Protein AF-A0A3N1QXD8-F1 (afdb_monomer)

Secondary structure (DSSP, 8-state):
-------TT-TT---GGGHHHHHHHHTT--HHHHHHHHHHHHHHHHHHHHHHSTT----HHHHHHHHHHHHH---HHHHHHTTTS-HHHHHHTTTTSTTHHHHHHHHHHHT-PPPHHHHHHHHHHHHHHHHHHHHHH----EEEHHHHHHHHT--HHHHHHHTSTTSSS----EEETTEEEEEHHHHHHHHHTSTT-------SSHHHHHHHHHHHHTTTT-

Radius of gyration: 17.88 Å; Cα contacts (8 Å, |Δi|>4): 246; chains: 1; bounding box: 48×50×42 Å

Solvent-accessible surface area (backbone atoms only — not comparable to full-atom values): 12761 Å² total; per-residue (Å²): 133,83,78,77,80,81,47,102,85,44,87,83,67,71,53,78,86,49,42,71,58,49,39,56,41,43,51,68,69,48,70,75,56,33,56,47,50,50,47,60,47,45,69,70,45,39,79,59,30,72,77,75,37,89,80,76,65,79,59,59,66,62,54,48,34,41,38,37,29,22,61,49,20,41,56,66,52,67,60,70,54,39,91,83,55,39,66,71,50,66,39,46,74,54,49,56,48,81,36,43,65,53,45,52,48,52,27,64,78,65,80,43,78,79,51,66,54,54,55,50,30,55,48,20,30,60,42,39,45,44,43,51,44,24,74,72,77,64,51,93,33,73,40,43,49,60,39,52,9,41,47,54,38,36,36,44,69,60,42,55,52,30,42,32,89,86,33,97,68,55,43,74,65,49,77,57,99,89,40,64,32,27,44,27,72,57,49,48,64,56,43,75,74,36,87,81,42,47,76,59,81,72,66,86,51,68,68,59,36,52,51,52,46,56,58,48,57,70,59,73,86,115

Mean predicted aligned error: 8.57 Å

Structure (mmCIF, N/CA/C/O backbone):
data_AF-A0A3N1QXD8-F1
#
_entry.id   AF-A0A3N1QXD8-F1
#
loop_
_atom_site.group_PDB
_atom_site.id
_atom_site.type_symbol
_atom_site.label_atom_id
_atom_site.label_alt_id
_atom_site.label_comp_id
_atom_site.label_asym_id
_atom_site.label_entity_id
_atom_site.label_seq_id
_atom_site.pdbx_PDB_ins_code
_atom_site.Cartn_x
_atom_site.Cartn_y
_atom_site.Cartn_z
_atom_site.occupancy
_atom_site.B_iso_or_equiv
_atom_site.auth_seq_id
_atom_site.auth_comp_id
_atom_site.auth_asym_id
_atom_site.auth_atom_id
_atom_site.pdbx_PDB_model_num
ATOM 1 N N . MET A 1 1 ? 11.269 27.466 3.302 1.00 38.72 1 MET A N 1
ATOM 2 C CA . MET A 1 1 ? 11.488 26.025 3.551 1.00 38.72 1 MET A CA 1
ATOM 3 C C . MET A 1 1 ? 10.186 25.406 4.008 1.00 38.72 1 MET A C 1
ATOM 5 O O . MET A 1 1 ? 9.770 25.635 5.139 1.00 38.72 1 MET A O 1
ATOM 9 N N . GLU A 1 2 ? 9.533 24.655 3.130 1.00 40.28 2 GLU A N 1
ATOM 10 C CA . GLU A 1 2 ? 8.469 23.744 3.545 1.00 40.28 2 GLU A CA 1
ATOM 11 C C . GLU A 1 2 ? 9.142 22.605 4.321 1.00 40.28 2 GLU A C 1
ATOM 13 O O . GLU A 1 2 ? 10.003 21.917 3.774 1.00 40.28 2 GLU A O 1
ATOM 18 N N . LYS A 1 3 ? 8.843 22.445 5.617 1.00 43.00 3 LYS A N 1
ATOM 19 C CA . LYS A 1 3 ? 9.380 21.307 6.373 1.00 43.00 3 LYS A CA 1
ATOM 20 C C . LYS A 1 3 ? 8.693 20.048 5.857 1.00 43.00 3 LYS A C 1
ATOM 22 O O . LYS A 1 3 ? 7.549 19.786 6.240 1.00 43.00 3 LYS A O 1
ATOM 27 N N . GLN A 1 4 ? 9.388 19.281 5.016 1.00 47.25 4 GLN A N 1
ATOM 28 C CA . GLN A 1 4 ? 9.043 17.883 4.788 1.00 47.25 4 GLN A CA 1
ATOM 29 C C . GLN A 1 4 ? 8.883 17.235 6.163 1.00 47.25 4 GLN A C 1
ATOM 31 O O . GLN A 1 4 ? 9.793 17.262 6.992 1.00 47.25 4 GLN A O 1
ATOM 36 N N . ARG A 1 5 ? 7.681 16.729 6.443 1.00 44.69 5 ARG A N 1
ATOM 37 C CA . ARG A 1 5 ? 7.444 15.915 7.632 1.00 44.69 5 ARG A CA 1
ATOM 38 C C . ARG A 1 5 ? 7.956 14.517 7.326 1.00 44.69 5 ARG A C 1
ATOM 40 O O . ARG A 1 5 ? 7.163 13.616 7.074 1.00 44.69 5 ARG A O 1
ATOM 47 N N . GLU A 1 6 ? 9.277 14.377 7.316 1.00 44.41 6 GLU A N 1
ATOM 48 C CA . GLU A 1 6 ? 9.904 13.083 7.544 1.00 44.41 6 GLU A CA 1
ATOM 49 C C . GLU A 1 6 ? 9.434 12.597 8.908 1.00 44.41 6 GLU A C 1
ATOM 51 O O . GLU A 1 6 ? 9.491 13.319 9.908 1.00 44.41 6 GLU A O 1
ATOM 56 N N . THR A 1 7 ? 8.870 11.399 8.930 1.00 43.97 7 THR A N 1
ATOM 57 C CA . THR A 1 7 ? 8.281 10.833 10.136 1.00 43.97 7 THR A CA 1
ATOM 58 C C . THR A 1 7 ? 8.793 9.421 10.287 1.00 43.97 7 THR A C 1
ATOM 60 O O . THR A 1 7 ? 8.813 8.678 9.309 1.00 43.97 7 THR A O 1
ATOM 63 N N . LYS A 1 8 ? 9.126 9.037 11.521 1.00 42.56 8 LYS A N 1
ATOM 64 C CA . LYS A 1 8 ? 9.671 7.723 11.912 1.00 42.56 8 LYS A CA 1
ATOM 65 C C . LYS A 1 8 ? 8.778 6.501 11.599 1.00 42.56 8 LYS A C 1
ATOM 67 O O . LYS A 1 8 ? 9.068 5.408 12.059 1.00 42.56 8 LYS A O 1
ATOM 72 N N . TRP A 1 9 ? 7.677 6.709 10.876 1.00 45.06 9 TRP A N 1
ATOM 73 C CA . TRP A 1 9 ? 6.617 5.748 10.563 1.00 45.06 9 TRP A CA 1
ATOM 74 C C . TRP A 1 9 ? 6.264 5.707 9.067 1.00 45.06 9 TRP A C 1
ATOM 76 O O . TRP A 1 9 ? 5.217 5.182 8.704 1.00 45.06 9 TRP A O 1
ATOM 86 N N . GLY A 1 10 ? 7.077 6.320 8.201 1.00 42.47 10 GLY A N 1
ATOM 87 C CA . GLY A 1 10 ? 6.763 6.435 6.778 1.00 42.47 10 GLY A CA 1
ATOM 88 C C . GLY A 1 10 ? 7.975 6.796 5.933 1.00 42.47 10 GLY A C 1
ATOM 89 O O . GLY A 1 10 ? 8.101 7.940 5.488 1.00 42.47 10 GLY A O 1
ATOM 90 N N . HIS A 1 11 ? 8.836 5.810 5.673 1.00 44.97 11 HIS A N 1
ATOM 91 C CA . HIS A 1 11 ? 9.655 5.844 4.464 1.00 44.97 11 HIS A CA 1
ATOM 92 C C . HIS A 1 11 ? 8.711 5.864 3.247 1.00 44.97 11 HIS A C 1
ATOM 94 O O . HIS A 1 11 ? 7.659 5.228 3.269 1.00 44.97 11 HIS A O 1
ATOM 100 N N . LEU A 1 12 ? 9.071 6.639 2.213 1.00 54.72 12 LEU A N 1
ATOM 101 C CA . LEU A 1 12 ? 8.244 6.970 1.031 1.00 54.72 12 LEU A CA 1
ATOM 102 C C . LEU A 1 12 ? 7.138 8.023 1.245 1.00 54.72 12 LEU A C 1
ATOM 104 O O . LEU A 1 12 ? 6.094 7.985 0.589 1.00 54.72 12 LEU A O 1
ATOM 108 N N . ALA A 1 13 ? 7.392 9.030 2.085 1.00 56.03 13 ALA A N 1
ATOM 109 C CA . ALA A 1 13 ? 6.555 10.226 2.170 1.00 56.03 13 ALA A CA 1
ATOM 110 C C . ALA A 1 13 ? 6.371 10.896 0.789 1.00 56.03 13 ALA A C 1
ATOM 112 O O . ALA A 1 13 ? 7.242 11.626 0.317 1.00 56.03 13 ALA A O 1
ATOM 113 N N . ILE A 1 14 ? 5.204 10.696 0.163 1.00 65.50 14 ILE A N 1
ATOM 114 C CA . ILE A 1 14 ? 4.855 11.331 -1.116 1.00 65.50 14 ILE A CA 1
ATOM 115 C C . ILE A 1 14 ? 5.014 12.856 -0.977 1.00 65.50 14 ILE A C 1
ATOM 117 O O . ILE A 1 14 ? 4.349 13.452 -0.106 1.00 65.50 14 ILE A O 1
ATOM 121 N N . PRO A 1 15 ? 5.879 13.493 -1.802 1.00 66.56 15 PRO A N 1
ATOM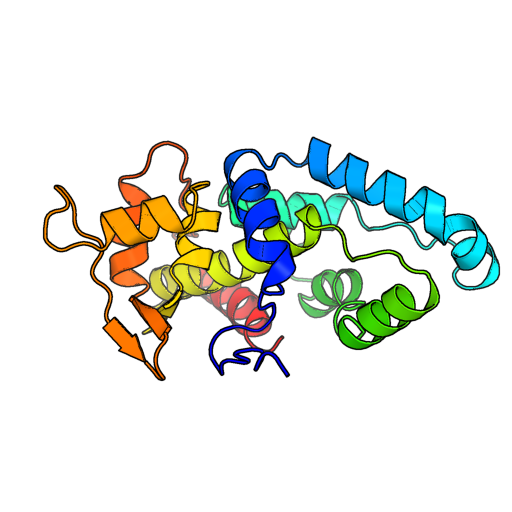 122 C CA . PRO A 1 15 ? 6.207 14.908 -1.679 1.00 66.56 15 PRO A CA 1
ATOM 123 C C . PRO A 1 15 ? 4.951 15.770 -1.637 1.00 66.56 15 PRO A C 1
ATOM 125 O O . PRO A 1 15 ? 3.986 15.492 -2.349 1.00 66.56 15 PRO A O 1
ATOM 128 N N . HIS A 1 16 ? 4.943 16.822 -0.810 1.00 68.50 16 HIS A N 1
ATOM 129 C CA . HIS A 1 16 ? 3.721 17.591 -0.544 1.00 68.50 16 HIS A CA 1
ATOM 130 C C . HIS A 1 16 ? 3.037 18.079 -1.834 1.00 68.50 16 HIS A C 1
ATOM 132 O O . HIS A 1 16 ? 1.835 17.864 -2.001 1.00 68.50 16 HIS A O 1
ATOM 138 N N . GLY A 1 17 ? 3.819 18.604 -2.785 1.00 73.81 17 GLY A N 1
ATOM 139 C CA . GLY A 1 17 ? 3.334 19.024 -4.104 1.00 73.81 17 GLY A CA 1
ATOM 140 C C . GLY A 1 17 ? 2.748 17.900 -4.973 1.00 73.81 17 GLY A C 1
ATOM 141 O O . GLY A 1 17 ? 1.829 18.156 -5.743 1.00 73.81 17 GLY A O 1
ATOM 142 N N . MET A 1 18 ? 3.201 16.651 -4.813 1.00 77.69 18 MET A N 1
ATOM 143 C CA . MET A 1 18 ? 2.719 15.490 -5.581 1.00 77.69 18 MET A CA 1
ATOM 144 C C . MET A 1 18 ? 1.461 14.841 -4.988 1.00 77.69 18 MET A C 1
ATOM 146 O O . MET A 1 18 ? 0.766 14.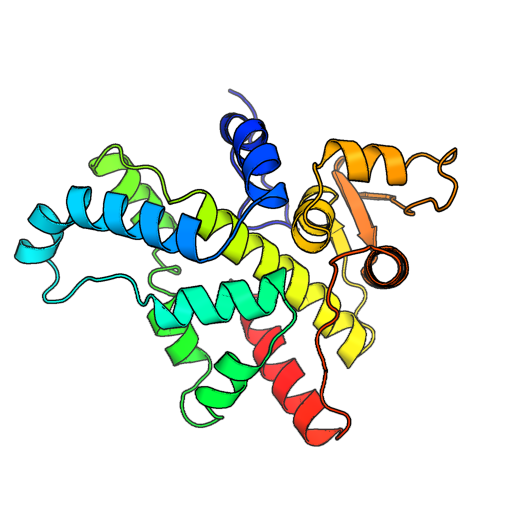102 -5.686 1.00 77.69 18 MET A O 1
ATOM 150 N N . ARG A 1 19 ? 1.118 15.120 -3.720 1.00 77.75 19 ARG A N 1
ATOM 151 C CA . ARG A 1 19 ? -0.010 14.461 -3.031 1.00 77.75 19 ARG A CA 1
ATOM 152 C C . ARG A 1 19 ? -1.330 14.583 -3.778 1.00 77.75 19 ARG A C 1
ATOM 154 O O . ARG A 1 19 ? -2.074 13.616 -3.829 1.00 77.75 19 ARG A O 1
ATOM 161 N N . LYS A 1 20 ? -1.616 15.741 -4.381 1.00 82.94 20 LYS A N 1
ATOM 162 C CA . LYS A 1 20 ? -2.867 15.988 -5.120 1.00 82.94 20 LYS A CA 1
ATOM 163 C C . LYS A 1 20 ? -3.014 15.093 -6.351 1.00 82.94 20 LYS A C 1
ATOM 165 O O . LYS A 1 20 ? -4.135 14.727 -6.699 1.00 82.94 20 LYS A O 1
ATOM 170 N N . ASP A 1 21 ? -1.913 14.776 -7.020 1.00 85.50 21 ASP A N 1
ATOM 171 C CA . ASP A 1 21 ? -1.915 13.941 -8.221 1.00 85.50 21 ASP A CA 1
ATOM 172 C C . ASP A 1 21 ? -1.867 12.460 -7.855 1.00 85.50 21 ASP A C 1
ATOM 174 O O . ASP A 1 21 ? -2.627 11.668 -8.410 1.00 85.50 21 ASP A O 1
ATOM 178 N N . PHE A 1 22 ? -1.127 12.124 -6.800 1.00 82.50 22 PHE A N 1
ATOM 179 C CA . PHE A 1 22 ? -1.178 10.821 -6.149 1.00 82.50 22 PHE A CA 1
ATOM 180 C C . PHE A 1 22 ? -2.600 10.437 -5.686 1.00 82.50 22 PHE A C 1
ATOM 182 O O . PHE A 1 22 ? -3.059 9.330 -5.954 1.00 82.50 22 PHE A O 1
ATOM 189 N N . ASP A 1 23 ? -3.346 11.367 -5.076 1.00 83.56 23 ASP A N 1
ATOM 190 C CA . ASP A 1 23 ? -4.737 11.162 -4.627 1.00 83.56 23 ASP A CA 1
ATOM 191 C C . ASP A 1 23 ? -5.704 10.885 -5.794 1.00 83.56 23 ASP A C 1
ATOM 193 O O . ASP A 1 23 ? -6.702 10.178 -5.645 1.00 83.56 23 ASP A O 1
ATOM 197 N N . LYS A 1 24 ? -5.432 11.444 -6.983 1.00 86.75 24 LYS A N 1
ATOM 198 C CA . LYS A 1 24 ? -6.180 11.103 -8.206 1.00 86.75 24 LYS A CA 1
ATOM 199 C C . LYS A 1 24 ? -5.791 9.706 -8.682 1.00 86.75 24 LYS A C 1
ATOM 201 O O . LYS A 1 24 ? -6.677 8.911 -9.000 1.00 86.75 24 LYS A O 1
ATOM 206 N N . LEU A 1 25 ? -4.487 9.435 -8.725 1.00 86.25 25 LEU A N 1
ATOM 207 C CA . LEU A 1 25 ? -3.898 8.216 -9.262 1.00 86.25 25 LEU A CA 1
ATOM 208 C C . LEU A 1 25 ? -4.346 6.980 -8.476 1.00 86.25 25 LEU A C 1
ATOM 210 O O . LEU A 1 25 ? -4.913 6.068 -9.068 1.00 86.25 25 LEU A O 1
ATOM 214 N N . ALA A 1 26 ? -4.206 6.986 -7.147 1.00 78.75 26 ALA A N 1
ATOM 215 C CA . ALA A 1 26 ? -4.528 5.856 -6.269 1.00 78.75 26 ALA A CA 1
ATOM 216 C C . ALA A 1 26 ? -5.963 5.318 -6.454 1.00 78.75 26 ALA A C 1
ATOM 218 O O . ALA A 1 26 ? -6.192 4.112 -6.382 1.00 78.75 26 ALA A O 1
ATOM 219 N N . THR A 1 27 ? -6.930 6.191 -6.763 1.00 87.75 27 THR A N 1
ATOM 220 C CA . THR A 1 27 ? -8.333 5.787 -6.998 1.00 87.75 27 THR A CA 1
ATOM 221 C C . THR A 1 27 ? -8.582 5.053 -8.316 1.00 87.75 27 THR A C 1
ATOM 223 O O . THR A 1 27 ? -9.639 4.447 -8.490 1.00 87.75 27 THR A O 1
ATOM 226 N N . LYS A 1 28 ? -7.645 5.128 -9.266 1.00 91.25 28 LYS A N 1
ATOM 227 C CA . LYS A 1 28 ? -7.781 4.587 -10.628 1.00 91.25 28 LYS A CA 1
ATOM 228 C C . LYS A 1 28 ? -6.564 3.786 -11.088 1.00 91.25 28 LYS A C 1
ATOM 230 O O . LYS A 1 28 ? -6.504 3.425 -12.258 1.00 91.25 28 LYS A O 1
ATOM 235 N N . LEU A 1 29 ? -5.606 3.530 -10.200 1.00 92.06 29 LEU A N 1
ATOM 236 C CA . LEU A 1 29 ? -4.353 2.894 -10.568 1.00 92.06 29 LEU A CA 1
ATOM 237 C C . LEU A 1 29 ? -4.607 1.460 -11.036 1.00 92.06 29 LEU A C 1
ATOM 239 O O . LEU A 1 29 ? -5.152 0.636 -10.296 1.00 92.06 29 LEU A O 1
ATOM 243 N N . THR A 1 30 ? -4.204 1.193 -12.273 1.00 95.12 30 THR A N 1
ATOM 244 C CA . THR A 1 30 ? -4.134 -0.141 -12.865 1.00 95.12 30 THR A CA 1
ATOM 245 C C . THR A 1 30 ? -2.688 -0.431 -13.237 1.00 95.12 30 THR A C 1
ATOM 247 O O . THR A 1 30 ? -1.901 0.497 -13.441 1.00 95.12 30 THR A O 1
ATOM 250 N N . TYR A 1 31 ? -2.319 -1.707 -13.330 1.00 92.88 31 TYR A N 1
ATOM 251 C CA . TYR A 1 31 ? -0.954 -2.067 -13.699 1.00 92.88 31 TYR A CA 1
ATOM 252 C C . TYR A 1 31 ? -0.603 -1.579 -15.114 1.00 92.88 31 TYR A C 1
ATOM 254 O O . TYR A 1 31 ? 0.493 -1.085 -15.330 1.00 92.88 31 TYR A O 1
ATOM 262 N N . GLU A 1 32 ? -1.557 -1.590 -16.047 1.00 95.12 32 GLU A N 1
ATOM 263 C CA . GLU A 1 32 ? -1.390 -1.119 -17.430 1.00 95.12 32 GLU A CA 1
ATOM 264 C C . GLU A 1 32 ? -1.116 0.392 -17.528 1.00 95.12 32 GLU A C 1
ATOM 266 O O . GLU A 1 32 ? -0.549 0.858 -18.517 1.00 95.12 32 GLU A O 1
ATOM 271 N N . ALA A 1 33 ? -1.527 1.175 -16.523 1.00 93.12 33 ALA A N 1
ATOM 272 C CA . ALA A 1 33 ? -1.154 2.583 -16.418 1.00 93.12 33 ALA A CA 1
ATOM 273 C C . ALA A 1 33 ? 0.302 2.730 -15.948 1.00 93.12 33 ALA A C 1
ATOM 275 O O . ALA A 1 33 ? 1.058 3.488 -16.550 1.00 93.12 33 ALA A O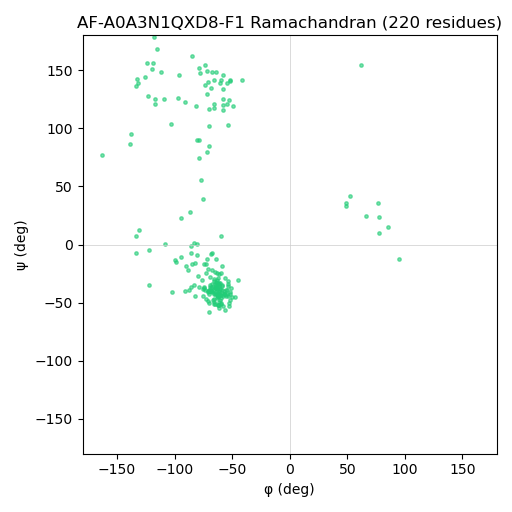 1
ATOM 276 N N . VAL A 1 34 ? 0.717 1.952 -14.940 1.00 88.56 34 VAL A N 1
ATOM 277 C CA . VAL A 1 34 ? 2.107 1.946 -14.448 1.00 88.56 34 VAL A CA 1
ATOM 278 C C . VAL A 1 34 ? 3.072 1.428 -15.509 1.00 88.56 34 VAL A C 1
ATOM 280 O O . VAL A 1 34 ? 4.126 2.014 -15.713 1.00 88.56 34 VAL A O 1
ATOM 283 N N . ASP A 1 35 ? 2.705 0.369 -16.225 1.00 89.62 35 ASP A N 1
ATOM 284 C CA . ASP A 1 35 ? 3.511 -0.205 -17.303 1.00 89.62 35 ASP A CA 1
ATOM 285 C C . ASP A 1 35 ? 3.747 0.813 -18.434 1.00 89.62 35 ASP A C 1
ATOM 287 O O . ASP A 1 35 ? 4.833 0.874 -19.007 1.00 89.62 35 ASP A O 1
ATOM 291 N N . ARG A 1 36 ? 2.778 1.701 -18.690 1.00 90.69 36 ARG A N 1
ATOM 292 C CA . ARG A 1 36 ? 2.950 2.827 -19.615 1.00 90.69 36 ARG A CA 1
ATOM 293 C C . ARG A 1 36 ? 3.877 3.910 -19.068 1.00 90.69 36 ARG A C 1
ATOM 295 O O . ARG A 1 36 ? 4.804 4.286 -19.774 1.00 90.69 36 ARG A O 1
ATOM 302 N N . GLU A 1 37 ? 3.672 4.360 -17.825 1.00 86.62 37 GLU A N 1
ATOM 303 C CA . GLU A 1 37 ? 4.566 5.331 -17.165 1.00 86.62 37 GLU A CA 1
ATOM 304 C C . GLU A 1 37 ? 6.024 4.839 -17.171 1.00 86.62 37 GLU A C 1
ATOM 306 O O . GLU A 1 37 ? 6.942 5.596 -17.470 1.00 86.62 37 GLU A O 1
ATOM 311 N N . LEU A 1 38 ? 6.240 3.553 -16.884 1.00 82.12 38 LEU A N 1
ATOM 312 C CA . LEU A 1 38 ? 7.555 2.914 -16.912 1.00 82.12 38 LEU A CA 1
ATOM 313 C C . LEU A 1 38 ? 8.174 2.885 -18.313 1.00 82.12 38 LEU A C 1
ATOM 315 O O . LEU A 1 38 ? 9.382 3.057 -18.427 1.00 82.12 38 LEU A O 1
ATOM 319 N N . SER A 1 39 ? 7.376 2.683 -19.367 1.00 85.75 39 SER A N 1
ATOM 320 C CA . SER A 1 39 ? 7.870 2.728 -20.752 1.00 85.75 39 SER A CA 1
ATOM 321 C C . SER A 1 39 ? 8.237 4.148 -21.171 1.00 85.75 39 SER A C 1
ATOM 323 O O . SER A 1 39 ? 9.292 4.347 -21.756 1.00 85.75 39 SER A O 1
ATOM 325 N N . GLU A 1 40 ? 7.441 5.149 -20.786 1.00 84.00 40 GLU A N 1
ATOM 326 C CA . GLU A 1 40 ? 7.778 6.564 -21.000 1.00 84.00 40 GLU A CA 1
ATOM 327 C C . GLU A 1 40 ? 9.064 6.970 -20.251 1.00 84.00 40 GLU A C 1
ATOM 329 O O . GLU A 1 40 ? 9.837 7.790 -20.747 1.00 84.00 40 GLU A O 1
ATOM 334 N N . VAL A 1 41 ? 9.328 6.387 -19.074 1.00 77.94 41 VAL A N 1
ATOM 335 C CA . VAL A 1 41 ? 10.606 6.557 -18.363 1.00 77.94 41 VAL A CA 1
ATOM 336 C C . VAL A 1 41 ? 11.742 5.836 -19.094 1.00 77.94 41 VAL A C 1
ATOM 338 O O . VAL A 1 41 ? 12.754 6.480 -19.363 1.00 77.94 41 VAL A O 1
ATOM 341 N N . GLU A 1 42 ? 11.586 4.555 -19.454 1.00 77.38 42 GLU A N 1
ATOM 342 C CA . GLU A 1 42 ? 12.586 3.774 -20.207 1.00 77.38 42 GLU A CA 1
ATOM 343 C C . GLU A 1 42 ? 12.966 4.446 -21.533 1.00 77.38 42 GLU A C 1
ATOM 345 O O . GLU A 1 42 ? 14.152 4.548 -21.826 1.00 77.38 42 GLU A O 1
ATOM 350 N N . ASP A 1 43 ? 12.008 4.983 -22.292 1.00 80.50 43 ASP A N 1
ATOM 351 C CA . ASP A 1 43 ? 12.275 5.701 -23.545 1.00 80.50 43 ASP A CA 1
ATOM 352 C C . ASP A 1 43 ? 13.081 6.996 -23.313 1.00 80.50 43 ASP A C 1
ATOM 354 O O . ASP A 1 43 ? 13.919 7.367 -24.137 1.00 80.50 43 ASP A O 1
ATOM 358 N N . ARG A 1 44 ? 12.872 7.683 -22.177 1.00 72.44 44 ARG A N 1
ATOM 359 C CA . ARG A 1 44 ? 13.617 8.905 -21.809 1.00 72.44 44 ARG A CA 1
ATOM 360 C C . ARG A 1 44 ? 15.043 8.621 -21.339 1.00 72.44 44 ARG A C 1
ATOM 362 O O . ARG A 1 44 ? 15.933 9.411 -21.643 1.00 72.44 44 ARG A O 1
ATOM 369 N N . ILE A 1 45 ? 15.265 7.538 -20.591 1.00 68.06 45 ILE A N 1
ATOM 370 C CA . ILE A 1 45 ? 16.581 7.212 -20.003 1.00 68.06 45 ILE A CA 1
ATOM 371 C C . ILE A 1 45 ? 17.366 6.157 -20.800 1.00 68.06 45 ILE A C 1
ATOM 373 O O . ILE A 1 45 ? 18.566 5.998 -20.585 1.00 68.06 45 ILE A O 1
ATOM 377 N N . GLY A 1 46 ? 16.730 5.458 -21.743 1.00 63.78 46 GLY A N 1
ATOM 378 C CA . GLY A 1 46 ? 17.302 4.328 -22.482 1.00 63.78 46 GLY A CA 1
ATOM 379 C C . GLY A 1 46 ? 18.593 4.670 -23.221 1.00 63.78 46 GLY A C 1
ATOM 380 O O . GLY A 1 46 ? 19.561 3.923 -23.135 1.00 63.78 46 GLY A O 1
ATOM 381 N N . ALA A 1 47 ? 18.670 5.857 -23.829 1.00 59.75 47 ALA A N 1
ATOM 382 C CA . ALA A 1 47 ? 19.882 6.335 -24.502 1.00 59.75 47 ALA A CA 1
ATOM 383 C C . ALA A 1 47 ? 21.095 6.519 -23.560 1.00 59.75 47 ALA A C 1
ATOM 385 O O . ALA A 1 47 ? 22.236 6.458 -24.012 1.00 59.75 47 ALA A O 1
ATOM 386 N N . PHE A 1 48 ? 20.866 6.734 -22.259 1.00 54.69 48 PHE A N 1
ATOM 387 C CA . PHE A 1 48 ? 21.914 6.772 -21.232 1.00 54.69 48 PHE A CA 1
ATOM 388 C C . PHE A 1 48 ? 22.219 5.373 -20.673 1.00 54.69 48 PHE A C 1
ATOM 390 O O . PHE A 1 48 ? 23.381 5.021 -20.439 1.00 54.69 48 PHE A O 1
ATOM 397 N N . LEU A 1 49 ? 21.177 4.559 -20.488 1.00 53.03 49 LEU A N 1
ATOM 398 C CA . LEU A 1 49 ? 21.299 3.188 -20.002 1.00 53.03 49 LEU A CA 1
ATOM 399 C C . LEU A 1 49 ? 22.050 2.285 -20.988 1.00 53.03 49 LEU A C 1
ATOM 401 O O . LEU A 1 49 ? 22.927 1.549 -20.551 1.00 53.03 49 LEU A O 1
ATOM 405 N N . ASP A 1 50 ? 21.816 2.402 -22.296 1.00 51.81 50 ASP A N 1
ATOM 406 C CA . ASP A 1 50 ? 22.518 1.619 -23.327 1.00 51.81 50 ASP A CA 1
ATOM 407 C C . ASP A 1 50 ? 24.047 1.833 -23.320 1.00 51.81 50 ASP A C 1
ATOM 409 O O . ASP A 1 50 ? 24.798 0.952 -23.742 1.00 51.81 50 ASP A O 1
ATOM 413 N N . GLY A 1 51 ? 24.526 2.975 -22.807 1.00 44.62 51 GLY A N 1
ATOM 414 C CA . GLY A 1 51 ? 25.955 3.267 -22.639 1.00 44.62 51 GLY A CA 1
ATOM 415 C C . GLY A 1 51 ? 26.558 2.835 -21.295 1.00 44.62 51 GLY A C 1
ATOM 416 O O . GLY A 1 51 ? 27.779 2.724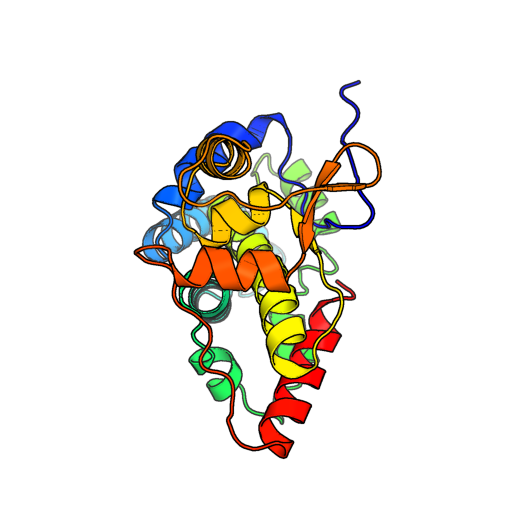 -21.196 1.00 44.62 51 GLY A O 1
ATOM 417 N N . THR A 1 52 ? 25.732 2.589 -20.271 1.00 43.97 52 THR A N 1
ATOM 418 C CA . THR A 1 52 ? 26.186 2.435 -18.870 1.00 43.97 52 THR A CA 1
ATOM 419 C C . THR A 1 52 ? 25.792 1.093 -18.243 1.00 43.97 52 THR A C 1
ATOM 421 O O . THR A 1 52 ? 26.551 0.524 -17.460 1.00 43.97 52 THR A O 1
ATOM 424 N N . PHE A 1 53 ? 24.625 0.556 -18.601 1.00 43.12 53 PHE A N 1
ATOM 425 C CA . PHE A 1 53 ? 24.036 -0.656 -18.040 1.00 43.12 53 PHE A CA 1
ATOM 426 C C . PHE A 1 53 ? 23.427 -1.521 -19.150 1.00 43.12 53 PHE A C 1
ATOM 428 O O . PHE A 1 53 ? 22.263 -1.368 -19.530 1.00 43.12 53 PHE A O 1
ATOM 435 N N . SER A 1 54 ? 24.196 -2.493 -19.641 1.00 41.81 54 SER A N 1
ATOM 436 C CA . SER A 1 54 ? 23.695 -3.462 -20.614 1.00 41.81 54 SER A CA 1
ATOM 437 C C . SER A 1 54 ? 22.481 -4.224 -20.056 1.00 41.81 54 SER A C 1
ATOM 439 O O . SER A 1 54 ? 22.589 -5.000 -19.107 1.00 41.81 54 SER A O 1
ATOM 441 N N . ASN A 1 55 ? 21.323 -4.036 -20.702 1.00 54.44 55 ASN A N 1
ATOM 442 C CA . ASN A 1 55 ? 20.004 -4.586 -20.343 1.00 54.44 55 ASN A CA 1
ATOM 443 C C . ASN A 1 55 ? 19.244 -3.910 -19.180 1.00 54.44 55 ASN A C 1
ATOM 445 O O . ASN A 1 55 ? 18.364 -4.554 -18.604 1.00 54.44 55 ASN A O 1
ATOM 449 N N . ALA A 1 56 ? 19.502 -2.643 -18.838 1.00 53.81 56 ALA A N 1
ATOM 450 C CA . ALA A 1 56 ? 18.694 -1.946 -17.828 1.00 53.81 56 ALA A CA 1
ATOM 451 C C . ALA A 1 56 ? 17.262 -1.632 -18.319 1.00 53.81 56 ALA A C 1
ATOM 453 O O . ALA A 1 56 ? 16.949 -0.547 -18.796 1.00 53.81 56 ALA A O 1
ATOM 454 N N . ARG A 1 57 ? 16.376 -2.617 -18.168 1.00 64.69 57 ARG A N 1
ATOM 455 C CA . ARG A 1 57 ? 14.916 -2.472 -18.223 1.00 64.69 57 ARG A CA 1
ATOM 456 C C . ARG A 1 57 ? 14.351 -2.715 -16.834 1.00 64.69 57 ARG A C 1
ATOM 458 O O . ARG A 1 57 ? 14.880 -3.543 -16.089 1.00 64.69 57 ARG A O 1
ATOM 465 N N . PHE A 1 58 ? 13.249 -2.060 -16.495 1.00 67.69 58 PHE A N 1
ATOM 466 C CA . PHE A 1 58 ? 12.538 -2.362 -15.263 1.00 67.69 58 PHE A CA 1
ATOM 467 C C . PHE A 1 58 ? 12.066 -3.818 -15.279 1.00 67.69 58 PHE A C 1
ATOM 469 O O . PHE A 1 58 ? 11.555 -4.320 -16.284 1.00 67.69 58 PHE A O 1
ATOM 476 N N . ASN A 1 59 ? 12.181 -4.504 -14.140 1.00 75.94 59 ASN A N 1
ATOM 477 C CA . ASN A 1 59 ? 11.625 -5.842 -13.975 1.00 75.94 59 ASN A CA 1
ATOM 478 C C . ASN A 1 59 ? 10.091 -5.751 -13.899 1.00 75.94 59 ASN A C 1
ATOM 480 O O . ASN A 1 59 ? 9.495 -5.783 -12.820 1.00 75.94 59 ASN A O 1
ATOM 484 N N . ARG A 1 60 ? 9.448 -5.617 -15.068 1.00 81.19 60 ARG A N 1
ATOM 485 C CA . ARG A 1 60 ? 7.998 -5.418 -15.212 1.00 81.19 60 ARG A CA 1
ATOM 486 C C . ARG A 1 60 ? 7.211 -6.472 -14.435 1.00 81.19 60 ARG A C 1
ATOM 488 O O . ARG A 1 60 ? 6.274 -6.119 -13.725 1.00 81.19 60 ARG A O 1
ATOM 495 N N . LYS A 1 61 ? 7.663 -7.734 -14.473 1.00 80.38 61 LYS A N 1
ATOM 496 C CA . LYS A 1 61 ? 7.090 -8.841 -13.694 1.00 80.38 61 LYS A CA 1
ATOM 497 C C . LYS A 1 61 ? 7.146 -8.577 -12.187 1.00 80.38 61 LYS A C 1
ATOM 499 O O . LYS A 1 61 ? 6.110 -8.664 -11.539 1.00 80.38 61 LYS A O 1
ATOM 504 N N . ALA A 1 62 ? 8.300 -8.216 -11.619 1.00 78.12 62 ALA A N 1
ATOM 505 C CA . ALA A 1 62 ? 8.386 -7.902 -10.188 1.00 78.12 62 ALA A CA 1
ATOM 506 C C . ALA A 1 62 ? 7.436 -6.755 -9.793 1.00 78.12 62 ALA A C 1
ATOM 508 O O . ALA A 1 62 ? 6.686 -6.888 -8.827 1.00 78.12 62 ALA A O 1
ATOM 509 N N . ILE A 1 63 ? 7.376 -5.683 -10.592 1.00 82.19 63 ILE A N 1
ATOM 510 C CA . ILE A 1 63 ? 6.460 -4.553 -10.354 1.00 82.19 63 ILE A CA 1
ATOM 511 C C . ILE A 1 63 ? 4.989 -4.996 -10.440 1.00 82.19 63 ILE A C 1
ATOM 513 O O . ILE A 1 63 ? 4.173 -4.571 -9.621 1.00 82.19 63 ILE A O 1
ATOM 517 N N . GLN A 1 64 ? 4.646 -5.901 -11.364 1.00 87.62 64 GLN A N 1
ATOM 518 C CA . GLN A 1 64 ? 3.310 -6.498 -11.445 1.00 87.62 64 GLN A CA 1
ATOM 519 C C . GLN A 1 64 ? 2.973 -7.295 -10.182 1.00 87.62 64 GLN A C 1
ATOM 521 O O . GLN A 1 64 ? 1.893 -7.126 -9.623 1.00 87.62 64 GLN A O 1
ATOM 526 N N . GLY A 1 65 ? 3.904 -8.119 -9.691 1.00 85.12 65 GLY A N 1
ATOM 527 C CA . GLY A 1 65 ? 3.720 -8.880 -8.454 1.00 85.12 65 GLY A CA 1
ATOM 528 C C . GLY A 1 65 ? 3.502 -7.995 -7.230 1.00 85.12 65 GLY A C 1
ATOM 529 O O . GLY A 1 65 ? 2.645 -8.293 -6.403 1.00 85.12 65 GLY A O 1
ATOM 530 N N . LEU A 1 66 ? 4.206 -6.866 -7.154 1.00 85.88 66 LEU A N 1
ATOM 531 C CA . LEU A 1 66 ? 4.029 -5.876 -6.092 1.00 85.88 66 LEU A CA 1
ATOM 532 C C . LEU A 1 66 ? 2.689 -5.134 -6.201 1.00 85.88 66 LEU A C 1
ATOM 534 O O . LEU A 1 66 ? 2.029 -4.925 -5.183 1.00 85.88 66 LEU A O 1
ATOM 538 N N . TYR A 1 67 ? 2.239 -4.789 -7.414 1.00 91.81 67 TYR A N 1
ATOM 539 C CA . TYR A 1 67 ? 0.893 -4.248 -7.635 1.00 91.81 67 TYR A CA 1
ATOM 540 C C . TYR A 1 67 ? -0.186 -5.249 -7.189 1.00 91.81 67 TYR A C 1
ATOM 542 O O . TYR A 1 67 ? -1.103 -4.888 -6.447 1.00 91.81 67 TYR A O 1
ATOM 550 N N . GLU A 1 68 ? -0.056 -6.514 -7.592 1.00 92.88 68 GLU A N 1
ATOM 551 C CA . GLU A 1 68 ? -0.989 -7.585 -7.235 1.00 92.88 68 GLU A CA 1
ATOM 552 C C . GLU A 1 68 ? -1.003 -7.877 -5.724 1.00 92.88 68 GLU A C 1
ATOM 554 O O . GLU A 1 68 ? -2.073 -8.075 -5.143 1.00 92.88 68 GLU A O 1
ATOM 559 N N . TYR A 1 69 ? 0.143 -7.818 -5.044 1.00 91.38 69 TYR A N 1
ATOM 560 C CA . TYR A 1 69 ? 0.193 -7.952 -3.589 1.00 91.38 69 TYR A CA 1
ATOM 561 C C . TYR A 1 69 ? -0.422 -6.733 -2.879 1.00 91.38 69 TYR A C 1
ATOM 563 O O . TYR A 1 69 ? -1.417 -6.867 -2.162 1.00 91.38 69 TYR A O 1
ATOM 571 N N . GLY A 1 70 ? 0.094 -5.525 -3.129 1.00 91.81 70 GLY A N 1
ATOM 572 C CA . GLY A 1 70 ? -0.350 -4.302 -2.451 1.00 91.81 70 GLY A CA 1
ATOM 573 C C . GLY A 1 70 ? -1.837 -3.999 -2.671 1.00 91.81 70 GLY A C 1
ATOM 574 O O . GLY A 1 70 ? -2.593 -3.811 -1.710 1.00 91.81 70 GLY A O 1
ATOM 575 N N . PHE A 1 71 ? -2.289 -4.015 -3.929 1.00 94.00 71 PHE A N 1
ATOM 576 C CA . PHE A 1 71 ? -3.638 -3.580 -4.311 1.00 94.00 71 PHE A CA 1
ATOM 577 C C . PHE A 1 71 ? -4.667 -4.702 -4.509 1.00 94.00 71 PHE A C 1
ATOM 579 O O . PHE A 1 71 ? -5.863 -4.394 -4.567 1.00 94.00 71 PHE A O 1
ATOM 586 N N . ASN A 1 72 ? -4.252 -5.968 -4.639 1.00 94.88 72 ASN A N 1
ATOM 587 C CA . ASN A 1 72 ? -5.168 -7.105 -4.804 1.00 94.88 72 ASN A CA 1
ATOM 588 C C . ASN A 1 72 ? -5.021 -8.207 -3.734 1.00 94.88 72 ASN A C 1
ATOM 590 O O . ASN A 1 72 ? -5.847 -9.121 -3.738 1.00 94.88 72 ASN A O 1
ATOM 594 N N . GLY A 1 73 ? -4.049 -8.126 -2.815 1.00 93.12 73 GLY A N 1
ATOM 595 C CA . GLY A 1 73 ? -3.828 -9.139 -1.773 1.00 93.12 73 GLY A CA 1
ATOM 596 C C . GLY A 1 73 ? -3.367 -10.493 -2.327 1.00 93.12 73 GLY A C 1
ATOM 597 O O . GLY A 1 73 ? -3.626 -11.532 -1.721 1.00 93.12 73 GLY A O 1
ATOM 598 N N . SER A 1 74 ? -2.750 -10.509 -3.510 1.00 92.50 74 SER A N 1
ATOM 599 C CA . SER A 1 74 ? -2.304 -11.743 -4.159 1.00 92.50 74 SER A CA 1
ATOM 600 C C . SER A 1 74 ? -0.868 -12.086 -3.770 1.00 92.50 74 SER A C 1
ATOM 602 O O . SER A 1 74 ? 0.044 -11.299 -4.014 1.00 92.50 74 SER A O 1
ATOM 604 N N . LEU A 1 75 ? -0.662 -13.281 -3.210 1.00 84.81 75 LEU A N 1
ATOM 605 C CA . LEU A 1 75 ? 0.668 -13.822 -2.910 1.00 84.81 75 LEU A CA 1
ATOM 606 C C . LEU A 1 75 ? 1.300 -14.557 -4.103 1.00 84.81 75 LEU A C 1
ATOM 608 O O . LEU A 1 75 ? 2.477 -14.891 -4.041 1.00 84.81 75 LEU A O 1
ATOM 612 N N . THR A 1 76 ? 0.574 -14.765 -5.209 1.00 77.56 76 THR A N 1
ATOM 613 C CA . THR A 1 76 ? 0.977 -15.664 -6.311 1.00 77.56 76 THR A CA 1
ATOM 614 C C . THR A 1 76 ? 2.367 -15.393 -6.884 1.00 77.56 76 THR A C 1
ATOM 616 O O . THR A 1 76 ? 3.045 -16.322 -7.309 1.00 77.56 76 THR A O 1
ATOM 619 N N . MET A 1 77 ? 2.825 -14.141 -6.886 1.00 65.81 77 MET A N 1
ATOM 620 C CA . MET A 1 77 ? 4.181 -13.817 -7.335 1.00 65.81 77 MET A CA 1
ATOM 621 C C . MET A 1 77 ? 5.245 -14.117 -6.272 1.00 65.81 77 MET A C 1
ATOM 623 O O . MET A 1 77 ? 6.301 -14.623 -6.625 1.00 65.81 77 MET A O 1
ATOM 627 N N . ILE A 1 78 ? 4.957 -13.898 -4.985 1.00 61.44 78 ILE A N 1
ATOM 628 C CA . ILE A 1 78 ? 5.834 -14.294 -3.867 1.00 61.44 78 ILE A CA 1
ATOM 629 C C . ILE A 1 78 ? 5.984 -15.827 -3.849 1.00 61.44 78 ILE A C 1
ATOM 631 O O . ILE A 1 78 ? 7.097 -16.341 -3.781 1.00 61.44 78 ILE A O 1
ATOM 635 N N . GLU A 1 79 ? 4.875 -16.553 -4.022 1.00 61.62 79 GLU A N 1
ATOM 636 C CA . GLU A 1 79 ? 4.835 -18.020 -4.136 1.00 61.62 79 GLU A CA 1
ATOM 637 C C . GLU A 1 79 ? 5.653 -18.535 -5.336 1.00 61.62 79 GLU A C 1
ATOM 639 O O . GLU A 1 79 ? 6.416 -19.491 -5.201 1.00 61.62 79 GLU A O 1
ATOM 644 N N . GLN A 1 80 ? 5.542 -17.884 -6.503 1.00 56.81 80 GLN A N 1
ATOM 645 C CA . GLN A 1 80 ? 6.274 -18.269 -7.719 1.00 56.81 80 GLN A CA 1
ATOM 646 C C . GLN A 1 80 ? 7.792 -18.069 -7.633 1.00 56.81 80 GLN A C 1
ATOM 648 O O . GLN A 1 80 ? 8.513 -18.723 -8.389 1.00 56.81 80 GLN A O 1
ATOM 653 N N . PHE A 1 81 ? 8.296 -17.204 -6.746 1.00 55.84 81 PHE A N 1
ATOM 654 C CA . PHE A 1 81 ? 9.742 -17.066 -6.554 1.00 55.84 81 PHE A CA 1
ATOM 655 C C . PHE A 1 81 ? 10.335 -18.181 -5.666 1.00 55.84 81 PHE A C 1
ATOM 657 O O . PHE A 1 81 ? 11.460 -18.590 -5.937 1.00 55.84 81 PHE A O 1
ATOM 664 N N . HIS A 1 82 ? 9.554 -18.783 -4.754 1.00 43.12 82 HIS A N 1
ATOM 665 C CA . HIS A 1 82 ? 9.885 -19.998 -3.974 1.00 43.12 82 HIS A CA 1
ATOM 666 C C . HIS A 1 82 ? 11.119 -19.860 -3.025 1.00 43.12 82 HIS A C 1
ATOM 668 O O . HIS A 1 82 ? 12.018 -19.061 -3.286 1.00 43.12 82 HIS A O 1
ATOM 674 N N . PRO A 1 83 ? 11.244 -20.631 -1.917 1.00 47.75 83 PRO A N 1
ATOM 675 C CA . PRO A 1 83 ? 12.136 -20.267 -0.794 1.00 47.75 83 PRO A CA 1
ATOM 676 C C . PRO A 1 83 ? 13.648 -20.223 -1.085 1.00 47.75 83 PRO A C 1
ATOM 678 O O . PRO A 1 83 ? 14.428 -19.719 -0.279 1.00 47.75 83 PRO A O 1
ATOM 681 N N . SER A 1 84 ? 14.092 -20.757 -2.227 1.00 43.16 84 SER A N 1
ATOM 682 C CA . SER A 1 84 ? 15.495 -20.737 -2.658 1.00 43.16 84 SER A CA 1
ATOM 683 C C . SER A 1 84 ? 15.883 -19.494 -3.465 1.00 43.16 84 SER A C 1
ATOM 685 O O . SER A 1 84 ? 17.067 -19.137 -3.483 1.00 43.16 84 SER A O 1
ATOM 687 N N . ILE A 1 85 ? 14.928 -18.787 -4.085 1.00 42.38 85 ILE A N 1
ATOM 6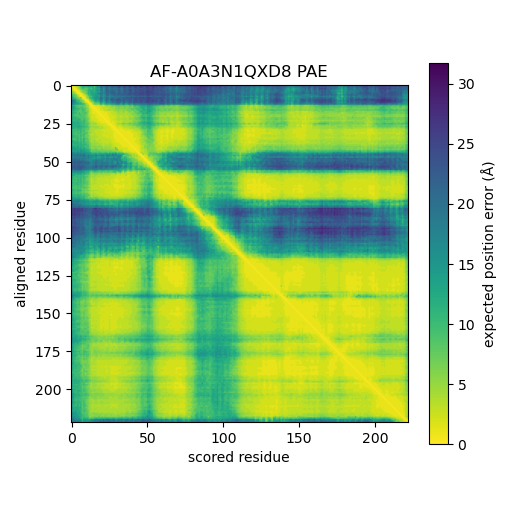88 C CA . ILE A 1 85 ? 15.157 -17.397 -4.486 1.00 42.38 85 ILE A CA 1
ATOM 689 C C . ILE A 1 85 ? 14.984 -16.596 -3.210 1.00 42.38 85 ILE A C 1
ATOM 691 O O . ILE A 1 85 ? 13.881 -16.188 -2.856 1.00 42.38 85 ILE A O 1
ATOM 695 N N . ARG A 1 86 ? 16.109 -16.436 -2.502 1.00 46.16 86 ARG A N 1
ATOM 696 C CA . ARG A 1 86 ? 16.182 -15.664 -1.265 1.00 46.16 86 ARG A CA 1
ATOM 697 C C . ARG A 1 86 ? 15.369 -14.389 -1.418 1.00 46.16 86 ARG A C 1
ATOM 699 O O . ARG A 1 86 ? 15.436 -13.744 -2.466 1.00 46.16 86 ARG A O 1
ATOM 706 N N . VAL A 1 87 ? 14.678 -13.990 -0.357 1.00 41.34 87 VAL A N 1
ATOM 707 C CA . VAL A 1 87 ? 14.008 -12.688 -0.310 1.00 41.34 87 VAL A CA 1
ATOM 708 C C . VAL A 1 87 ? 15.000 -11.592 -0.694 1.00 41.34 87 VAL A C 1
ATOM 710 O O . VAL A 1 87 ? 14.657 -10.747 -1.504 1.00 41.34 87 VAL A O 1
ATOM 713 N N . GLU A 1 88 ? 16.265 -11.726 -0.278 1.00 38.09 88 GLU A N 1
ATOM 714 C CA . GLU A 1 88 ? 17.432 -10.955 -0.731 1.00 38.09 88 GLU A CA 1
ATOM 715 C C . GLU A 1 88 ? 17.555 -10.753 -2.250 1.00 38.09 88 GLU A C 1
ATOM 717 O O . GLU A 1 88 ? 18.069 -9.717 -2.619 1.00 38.09 88 GLU A O 1
ATOM 722 N N . ARG A 1 89 ? 17.088 -11.659 -3.128 1.00 41.72 89 ARG A N 1
ATOM 723 C CA . ARG A 1 89 ? 17.130 -11.541 -4.605 1.00 41.72 89 ARG A CA 1
ATOM 724 C C . ARG A 1 89 ? 15.901 -10.897 -5.233 1.00 41.72 89 ARG A C 1
ATOM 726 O O . ARG A 1 89 ? 16.021 -10.133 -6.189 1.00 41.72 89 ARG A O 1
ATOM 733 N N . PHE A 1 90 ? 14.713 -11.220 -4.726 1.00 41.16 90 PHE A N 1
ATOM 734 C CA . PHE A 1 90 ? 13.507 -10.472 -5.096 1.00 41.16 90 PHE A CA 1
ATOM 735 C C . PHE A 1 90 ? 13.686 -9.017 -4.660 1.00 41.16 90 PHE A C 1
ATOM 737 O O . PHE A 1 90 ? 13.490 -8.095 -5.453 1.00 41.16 90 PHE A O 1
ATOM 744 N N . LEU A 1 91 ? 14.229 -8.858 -3.451 1.00 39.66 91 LEU A N 1
AT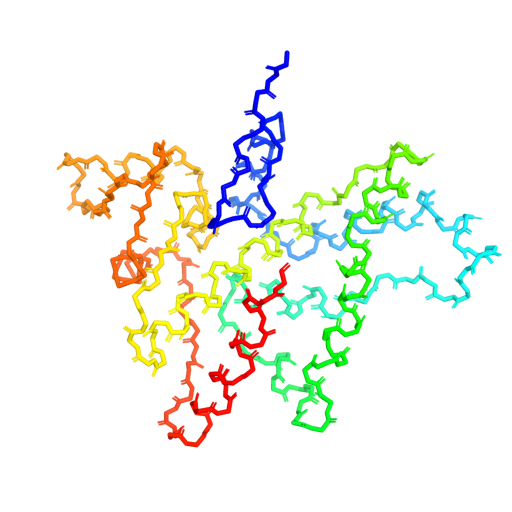OM 745 C CA . LEU A 1 91 ? 14.830 -7.636 -2.979 1.00 39.66 91 LEU A CA 1
ATOM 746 C C . LEU A 1 91 ? 15.985 -7.182 -3.880 1.00 39.66 91 LEU A C 1
ATOM 748 O O . LEU A 1 91 ? 15.804 -6.093 -4.343 1.00 39.66 91 LEU A O 1
ATOM 752 N N . GLU A 1 92 ? 17.055 -7.894 -4.274 1.00 44.06 92 GLU A N 1
ATOM 753 C CA . GLU A 1 92 ? 18.107 -7.375 -5.208 1.00 44.06 92 GLU A CA 1
ATOM 754 C C . GLU A 1 92 ? 17.478 -6.712 -6.445 1.00 44.06 92 GLU A C 1
ATOM 756 O O . GLU A 1 92 ? 17.845 -5.606 -6.832 1.00 44.06 92 GLU A O 1
ATOM 761 N N . SER A 1 93 ? 16.472 -7.367 -7.030 1.00 45.50 93 SER A N 1
ATOM 762 C CA . SER A 1 93 ? 15.779 -6.893 -8.232 1.00 45.50 93 SER A CA 1
ATOM 763 C C . SER A 1 93 ? 14.868 -5.675 -8.011 1.00 45.50 93 SER A C 1
ATOM 765 O O . SER A 1 93 ? 14.431 -5.048 -8.976 1.00 45.50 93 SER A O 1
ATOM 767 N N . PHE A 1 94 ? 14.592 -5.345 -6.749 1.00 41.06 94 PHE A N 1
ATOM 768 C CA . PHE A 1 94 ? 13.908 -4.140 -6.286 1.00 41.06 94 PHE A CA 1
ATOM 769 C C . PHE A 1 94 ? 14.915 -3.112 -5.729 1.00 41.06 94 PHE A C 1
ATOM 771 O O . PHE A 1 94 ? 14.847 -1.941 -6.066 1.00 41.06 94 PHE A O 1
ATOM 778 N N . ILE A 1 95 ? 15.924 -3.576 -4.987 1.00 42.88 95 ILE A N 1
ATOM 779 C CA . ILE A 1 95 ? 17.095 -2.975 -4.323 1.00 42.88 95 ILE A CA 1
ATOM 780 C C . ILE A 1 95 ? 18.186 -2.622 -5.370 1.00 42.88 95 ILE A C 1
ATOM 782 O O . ILE A 1 95 ? 19.383 -2.635 -5.117 1.00 42.88 95 ILE A O 1
ATOM 786 N N . GLY A 1 96 ? 17.738 -2.122 -6.527 1.00 39.97 96 GLY A N 1
ATOM 787 C CA . GLY A 1 96 ? 18.147 -0.772 -6.938 1.00 39.97 96 GLY A CA 1
ATOM 788 C C . GLY A 1 96 ? 17.561 0.322 -6.019 1.00 39.97 96 GLY A C 1
ATOM 789 O O . GLY A 1 96 ? 17.926 1.476 -6.108 1.00 39.97 96 GLY A O 1
ATOM 790 N N . VAL A 1 97 ? 16.670 -0.037 -5.091 1.00 39.12 97 VAL A N 1
ATOM 791 C CA . VAL A 1 97 ? 16.110 0.730 -3.964 1.00 39.12 97 VAL A CA 1
ATOM 792 C C . VAL A 1 97 ? 17.059 0.940 -2.760 1.00 39.12 97 VAL A C 1
ATOM 794 O O . VAL A 1 97 ? 16.829 1.880 -2.006 1.00 39.12 97 VAL A O 1
ATOM 797 N N . SER A 1 98 ? 18.172 0.214 -2.570 1.00 39.12 98 SER A N 1
ATOM 798 C CA . SER A 1 98 ? 19.252 0.753 -1.694 1.00 39.12 98 SER A CA 1
ATOM 799 C C . SER A 1 98 ? 19.831 2.027 -2.313 1.00 39.12 98 SER A C 1
ATOM 801 O O . SER A 1 98 ? 20.143 3.004 -1.633 1.00 39.12 98 SER A O 1
ATOM 803 N N . ASP A 1 99 ? 19.828 2.037 -3.639 1.00 41.25 99 ASP A N 1
ATOM 804 C CA . ASP A 1 99 ? 19.989 3.188 -4.489 1.00 41.25 99 ASP A CA 1
ATOM 805 C C . ASP A 1 99 ? 18.623 3.886 -4.756 1.00 41.25 99 ASP A C 1
ATOM 807 O O . ASP A 1 99 ? 18.515 4.541 -5.772 1.00 41.25 99 ASP A O 1
ATOM 811 N N . ILE A 1 100 ? 17.570 3.857 -3.902 1.00 40.38 100 ILE A N 1
ATOM 812 C CA . ILE A 1 100 ? 16.398 4.762 -4.111 1.00 40.38 100 ILE A CA 1
ATOM 813 C C . ILE A 1 100 ? 16.849 6.212 -3.950 1.00 40.38 100 ILE A C 1
ATOM 815 O O . ILE A 1 100 ? 16.422 7.073 -4.710 1.00 40.38 100 ILE A O 1
ATOM 819 N N . ASN A 1 101 ? 17.758 6.469 -3.006 1.00 39.62 101 ASN A N 1
ATOM 820 C CA . ASN A 1 101 ? 18.350 7.789 -2.815 1.00 39.62 101 ASN A CA 1
ATOM 821 C C . ASN A 1 101 ? 19.267 8.160 -3.994 1.00 39.62 101 ASN A C 1
ATOM 823 O O . ASN A 1 101 ? 19.157 9.264 -4.508 1.00 39.62 101 ASN A O 1
ATOM 827 N N . LYS A 1 102 ? 20.058 7.218 -4.524 1.00 41.50 102 LYS A N 1
ATOM 828 C CA . LYS A 1 102 ? 20.827 7.422 -5.768 1.00 41.50 102 LYS A CA 1
ATOM 829 C C . LYS A 1 102 ? 19.978 7.423 -7.041 1.00 41.50 102 LYS A C 1
ATOM 831 O O . LYS A 1 102 ? 20.384 7.994 -8.038 1.00 41.50 102 LYS A O 1
ATOM 836 N N . HIS A 1 103 ? 18.807 6.799 -7.053 1.00 42.59 103 HIS A N 1
ATOM 837 C CA . HIS A 1 103 ? 17.845 6.899 -8.141 1.00 42.59 103 HIS A CA 1
ATOM 838 C C . HIS A 1 103 ? 17.172 8.259 -8.069 1.00 42.59 103 HIS A C 1
ATOM 840 O O . HIS A 1 103 ? 16.965 8.853 -9.109 1.00 42.59 103 HIS A O 1
ATOM 846 N N . ILE A 1 104 ? 16.906 8.794 -6.874 1.00 44.53 104 ILE A N 1
ATOM 847 C CA . ILE A 1 104 ? 16.541 10.199 -6.677 1.00 44.53 104 ILE A CA 1
ATOM 848 C C . ILE A 1 104 ? 17.674 11.126 -7.159 1.00 44.53 104 ILE A C 1
ATOM 850 O O . ILE A 1 104 ? 17.359 12.127 -7.791 1.00 44.53 104 ILE A O 1
ATOM 854 N N . GLU A 1 105 ? 18.955 10.793 -6.961 1.00 44.78 105 GLU A N 1
ATOM 855 C CA . GLU A 1 105 ? 20.094 11.524 -7.560 1.00 44.78 105 GLU A CA 1
ATOM 856 C C . GLU A 1 105 ? 20.119 11.398 -9.102 1.00 44.78 105 GLU A C 1
ATOM 858 O O . GLU A 1 105 ? 20.146 12.409 -9.792 1.00 44.78 105 GLU A O 1
ATOM 863 N N . ILE A 1 106 ? 19.964 10.198 -9.673 1.00 48.56 106 ILE A N 1
ATOM 864 C CA . ILE A 1 106 ? 19.817 9.980 -11.130 1.00 48.56 106 ILE A CA 1
ATOM 865 C C . ILE A 1 106 ? 18.615 10.774 -11.681 1.00 48.56 106 ILE A C 1
ATOM 867 O O . ILE A 1 106 ? 18.698 11.417 -12.722 1.00 48.56 106 ILE A O 1
ATOM 871 N N . TYR A 1 107 ? 17.487 10.780 -10.974 1.00 49.44 107 TYR A N 1
ATOM 872 C CA . TYR A 1 107 ? 16.291 11.544 -11.329 1.00 49.44 107 TYR A CA 1
ATOM 873 C C . TYR A 1 107 ? 16.528 13.066 -11.250 1.00 49.44 107 TYR A C 1
ATOM 875 O O . TYR A 1 107 ? 15.956 13.804 -12.055 1.00 49.44 107 TYR A O 1
ATOM 883 N N . GLN A 1 108 ? 17.400 13.540 -10.348 1.00 55.88 108 GLN A N 1
ATOM 884 C CA . GLN A 1 108 ? 17.870 14.934 -10.318 1.00 55.88 108 GLN A CA 1
ATOM 885 C C . GLN A 1 108 ? 18.755 15.265 -11.531 1.00 55.88 108 GLN A C 1
ATOM 887 O O . GLN A 1 108 ? 18.586 16.337 -12.108 1.00 55.88 108 GLN A O 1
ATOM 892 N N . ASP A 1 109 ? 19.629 14.349 -11.957 1.00 56.44 109 ASP A N 1
ATOM 893 C CA . ASP A 1 109 ? 20.516 14.546 -13.115 1.00 56.44 109 ASP A CA 1
ATOM 894 C C . ASP A 1 109 ? 19.770 14.565 -14.467 1.00 56.44 109 ASP A C 1
ATOM 896 O O . ASP A 1 109 ? 20.220 15.224 -15.407 1.00 56.44 109 ASP A O 1
ATOM 900 N N . PHE A 1 110 ? 18.624 13.878 -14.586 1.00 55.59 110 PHE A N 1
ATOM 901 C CA . PHE A 1 110 ? 17.880 13.742 -15.854 1.00 55.59 110 PHE A CA 1
ATOM 902 C C . PHE A 1 110 ? 16.552 14.521 -15.954 1.00 55.59 110 PHE A C 1
ATOM 904 O O . PHE A 1 110 ? 15.872 14.414 -16.979 1.00 55.59 110 PHE A O 1
ATOM 911 N N . ASP A 1 111 ? 16.145 15.276 -14.925 1.00 67.38 111 ASP A N 1
ATOM 912 C CA . ASP A 1 111 ? 14.826 15.950 -14.846 1.00 67.38 111 ASP A CA 1
ATOM 913 C C . ASP A 1 111 ? 13.647 15.000 -15.185 1.00 67.38 111 ASP A C 1
ATOM 915 O O . ASP A 1 111 ? 12.644 15.334 -15.831 1.00 67.38 111 ASP A O 1
ATOM 919 N N . VAL A 1 112 ? 13.792 13.738 -14.773 1.00 64.88 112 VAL A N 1
ATOM 920 C CA . VAL A 1 112 ? 12.738 12.720 -14.808 1.00 64.88 112 VAL A CA 1
ATOM 921 C C . VAL A 1 112 ? 12.339 12.483 -13.362 1.00 64.88 112 VAL A C 1
ATOM 923 O O . VAL A 1 112 ? 13.189 12.184 -12.540 1.00 64.88 112 VAL A O 1
ATOM 926 N N . GLY A 1 113 ? 11.060 12.609 -13.019 1.00 65.31 113 GLY A N 1
ATOM 927 C CA . GLY A 1 113 ? 10.594 12.173 -11.704 1.00 65.31 113 GLY A CA 1
ATOM 928 C C . GLY A 1 113 ? 10.418 10.648 -11.659 1.00 65.31 113 GLY A C 1
ATOM 929 O O . GLY A 1 113 ? 10.071 10.058 -12.685 1.00 65.31 113 G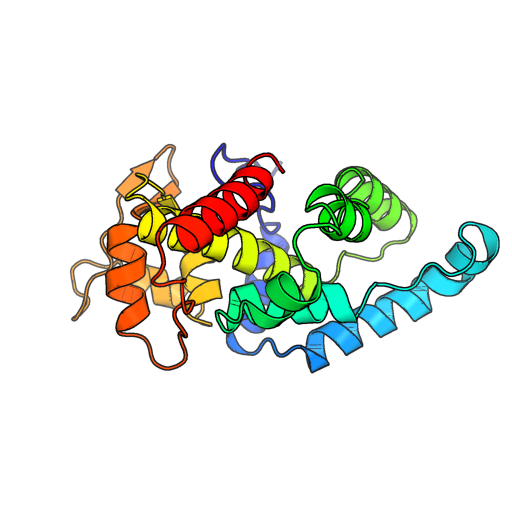LY A O 1
ATOM 930 N N . PRO A 1 114 ? 10.559 9.998 -10.489 1.00 69.56 114 PRO A N 1
ATOM 931 C CA . PRO A 1 114 ? 10.086 8.627 -10.313 1.00 69.56 114 PRO A CA 1
ATOM 932 C C . PRO A 1 114 ? 8.601 8.503 -10.690 1.00 69.56 114 PRO A C 1
ATOM 934 O O . PRO A 1 114 ? 7.794 9.365 -10.329 1.00 69.56 114 PRO A O 1
ATOM 937 N N . SER A 1 115 ? 8.230 7.415 -11.378 1.00 81.38 115 SER A N 1
ATOM 938 C CA . SER A 1 115 ? 6.829 7.119 -11.722 1.00 81.38 115 SER A CA 1
ATOM 939 C C . SER A 1 115 ? 5.950 7.164 -10.468 1.00 81.38 115 SER A C 1
ATOM 941 O O . SER A 1 115 ? 6.186 6.448 -9.488 1.00 81.38 115 SER A O 1
ATOM 943 N N . LEU A 1 116 ? 4.904 7.994 -10.507 1.00 82.50 116 LEU A N 1
ATOM 944 C CA . LEU A 1 116 ? 3.934 8.097 -9.417 1.00 82.50 116 LEU A CA 1
ATOM 945 C C . LEU A 1 116 ? 3.206 6.762 -9.212 1.00 82.50 116 LEU A C 1
ATOM 947 O O . LEU A 1 116 ? 2.902 6.403 -8.072 1.00 82.50 116 LEU A O 1
ATOM 951 N N . GLY A 1 117 ? 2.973 6.011 -10.293 1.00 86.81 117 GLY A N 1
ATOM 952 C CA . GLY A 1 117 ? 2.413 4.665 -10.259 1.00 86.81 117 GLY A CA 1
ATOM 953 C C . GLY A 1 117 ? 3.296 3.672 -9.506 1.00 86.81 117 GLY A C 1
ATOM 954 O O . GLY A 1 117 ? 2.794 2.933 -8.657 1.00 86.81 117 GLY A O 1
ATOM 955 N N . VAL A 1 118 ? 4.613 3.703 -9.735 1.00 82.62 118 VAL A N 1
ATOM 956 C CA . VAL A 1 118 ? 5.576 2.900 -8.963 1.00 82.62 118 VAL A CA 1
ATOM 957 C C . VAL A 1 118 ? 5.543 3.298 -7.492 1.00 82.62 118 VAL A C 1
ATOM 959 O O . VAL A 1 118 ? 5.315 2.431 -6.653 1.00 82.62 118 VAL A O 1
ATOM 962 N N . ILE A 1 119 ? 5.681 4.588 -7.158 1.00 81.38 119 ILE A N 1
ATOM 963 C CA . ILE A 1 119 ? 5.644 5.0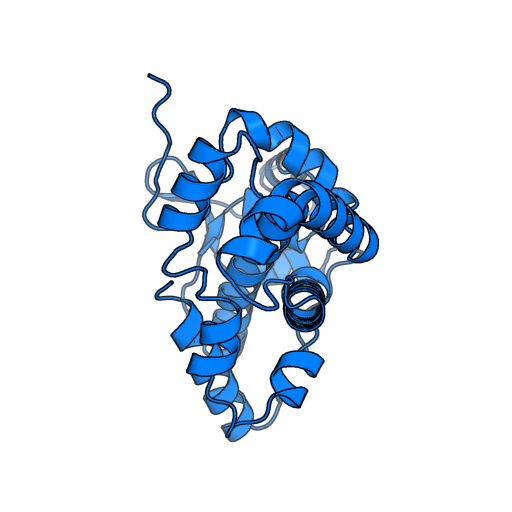73 -5.761 1.00 81.38 119 ILE A CA 1
ATOM 964 C C . ILE A 1 119 ? 4.362 4.616 -5.051 1.00 81.38 119 ILE A C 1
ATOM 966 O O . ILE A 1 119 ? 4.404 4.235 -3.877 1.00 81.38 119 ILE A O 1
ATOM 970 N N . ALA A 1 120 ? 3.227 4.627 -5.755 1.00 86.75 120 ALA A N 1
ATOM 971 C CA . ALA A 1 120 ? 1.951 4.164 -5.229 1.00 86.75 120 ALA A CA 1
ATOM 972 C C . ALA A 1 120 ? 1.935 2.657 -4.947 1.00 86.75 120 ALA A C 1
ATOM 974 O O . ALA A 1 120 ? 1.407 2.254 -3.911 1.00 86.75 120 ALA A O 1
ATOM 975 N N . ILE A 1 121 ? 2.551 1.840 -5.807 1.00 87.50 121 ILE A N 1
ATOM 976 C CA . ILE A 1 121 ? 2.758 0.409 -5.550 1.00 87.50 121 ILE A CA 1
ATOM 977 C C . ILE A 1 121 ? 3.629 0.201 -4.310 1.00 87.50 121 ILE A C 1
ATOM 979 O O . ILE A 1 121 ? 3.213 -0.548 -3.428 1.00 87.50 121 ILE A O 1
ATOM 983 N N . ILE A 1 122 ? 4.782 0.873 -4.188 1.00 82.50 122 ILE A N 1
ATOM 984 C CA . ILE A 1 122 ? 5.674 0.650 -3.033 1.00 82.50 122 ILE A CA 1
ATOM 985 C C . ILE A 1 122 ? 4.974 1.031 -1.719 1.00 82.50 122 ILE A C 1
ATOM 987 O O . ILE A 1 122 ? 4.979 0.252 -0.769 1.00 82.50 122 ILE A O 1
ATOM 991 N N . ASN A 1 123 ? 4.284 2.178 -1.680 1.00 83.06 123 ASN A N 1
ATOM 992 C CA . ASN A 1 123 ? 3.506 2.590 -0.507 1.00 83.06 123 ASN A CA 1
ATOM 993 C C . ASN A 1 123 ? 2.357 1.613 -0.189 1.00 83.06 123 ASN A C 1
ATOM 995 O O . ASN A 1 123 ? 2.128 1.291 0.977 1.00 83.06 123 ASN A O 1
ATOM 999 N N . ALA A 1 124 ? 1.638 1.119 -1.204 1.00 91.12 124 ALA A N 1
ATOM 1000 C CA . ALA A 1 124 ? 0.576 0.133 -1.005 1.00 91.12 124 ALA A CA 1
ATOM 1001 C C . ALA A 1 124 ? 1.126 -1.202 -0.479 1.00 91.12 124 ALA A C 1
ATOM 1003 O O . ALA A 1 124 ? 0.494 -1.815 0.378 1.00 91.12 124 ALA A O 1
ATOM 1004 N N . VAL A 1 125 ? 2.310 -1.630 -0.928 1.00 88.44 125 VAL A N 1
ATOM 1005 C CA . VAL A 1 125 ? 3.010 -2.806 -0.389 1.00 88.44 125 VAL A CA 1
ATOM 1006 C C . VAL A 1 125 ? 3.442 -2.569 1.058 1.00 88.44 125 VAL A C 1
ATOM 1008 O O . VAL A 1 125 ? 3.099 -3.376 1.913 1.00 88.44 125 VAL A O 1
ATOM 1011 N N . ALA A 1 126 ? 4.091 -1.450 1.387 1.00 84.19 126 ALA A N 1
ATOM 1012 C CA . ALA A 1 126 ? 4.511 -1.148 2.762 1.00 84.19 126 ALA A CA 1
ATOM 1013 C C . ALA A 1 126 ? 3.329 -1.042 3.752 1.00 84.19 126 ALA A C 1
ATOM 1015 O O . ALA A 1 126 ? 3.448 -1.410 4.924 1.00 84.19 126 ALA A O 1
ATOM 1016 N N . ALA A 1 127 ? 2.172 -0.560 3.289 1.00 91.38 127 ALA A N 1
ATOM 1017 C CA . ALA A 1 127 ? 0.920 -0.577 4.045 1.00 91.38 127 ALA A CA 1
ATOM 1018 C C . ALA A 1 127 ? 0.356 -2.002 4.205 1.00 91.38 127 ALA A C 1
ATOM 1020 O O . ALA A 1 127 ? -0.099 -2.382 5.284 1.00 91.38 127 ALA A O 1
ATOM 1021 N N . ARG A 1 128 ? 0.403 -2.801 3.130 1.00 94.38 128 ARG A N 1
ATOM 1022 C CA . ARG A 1 128 ? -0.062 -4.193 3.091 1.00 94.38 128 ARG A CA 1
ATOM 1023 C C . ARG A 1 128 ? 0.738 -5.093 4.034 1.00 94.38 128 ARG A C 1
ATOM 1025 O O . ARG A 1 128 ? 0.125 -5.825 4.803 1.00 94.38 128 ARG A O 1
ATOM 1032 N N . VAL A 1 129 ? 2.068 -4.980 4.017 1.00 89.50 129 VAL A N 1
ATOM 1033 C CA . VAL A 1 129 ? 3.007 -5.721 4.880 1.00 89.50 129 VAL A CA 1
ATOM 1034 C C . VAL A 1 129 ? 2.624 -5.569 6.349 1.00 89.50 129 VAL A C 1
ATOM 1036 O O . VAL A 1 129 ? 2.414 -6.569 7.025 1.00 89.50 129 VAL A O 1
ATOM 1039 N N . ARG A 1 130 ? 2.457 -4.333 6.839 1.00 91.25 130 ARG A N 1
ATOM 1040 C CA . ARG A 1 130 ? 2.076 -4.067 8.240 1.00 91.25 130 ARG A CA 1
ATOM 1041 C C . ARG A 1 130 ? 0.717 -4.659 8.606 1.00 91.25 130 ARG A C 1
ATOM 1043 O O . ARG A 1 130 ? 0.558 -5.228 9.683 1.00 91.25 130 ARG A O 1
ATOM 1050 N N . LEU A 1 131 ? -0.255 -4.568 7.699 1.00 94.88 131 LEU A N 1
ATOM 1051 C CA . LEU A 1 131 ? -1.585 -5.131 7.923 1.00 94.88 131 LEU A CA 1
ATOM 1052 C C . LEU A 1 131 ? -1.561 -6.667 7.978 1.00 94.88 131 LEU A C 1
ATOM 1054 O O . LEU A 1 131 ? -2.215 -7.266 8.829 1.00 94.88 131 LEU A O 1
ATOM 1058 N N . ASP A 1 132 ? -0.787 -7.305 7.100 1.00 94.81 132 ASP A N 1
ATOM 1059 C CA . ASP A 1 132 ? -0.648 -8.759 7.066 1.00 94.81 132 ASP A CA 1
ATOM 1060 C C . ASP A 1 132 ? 0.252 -9.297 8.193 1.00 94.81 132 ASP A C 1
ATOM 1062 O O . ASP A 1 132 ? -0.059 -10.364 8.714 1.00 94.81 132 ASP A O 1
ATOM 1066 N N . ARG A 1 133 ? 1.266 -8.550 8.668 1.00 92.12 133 ARG A N 1
ATOM 1067 C CA . ARG A 1 133 ? 1.989 -8.850 9.926 1.00 92.12 133 ARG A CA 1
ATOM 1068 C C . ARG A 1 133 ? 1.007 -8.924 11.094 1.00 92.12 133 ARG A C 1
ATOM 1070 O O . ARG A 1 133 ? 0.867 -9.993 11.680 1.00 92.12 133 ARG A O 1
ATOM 1077 N N . PHE A 1 134 ? 0.223 -7.865 11.325 1.00 94.75 134 PHE A N 1
ATOM 1078 C CA . PHE A 1 134 ? -0.833 -7.851 12.349 1.00 94.75 134 PHE A CA 1
ATOM 1079 C C . PHE A 1 134 ? -1.769 -9.075 12.257 1.00 94.75 134 PHE A C 1
ATOM 1081 O O . PHE A 1 134 ? -2.040 -9.726 13.263 1.00 94.75 134 PHE A O 1
ATOM 1088 N N . ARG A 1 135 ? -2.219 -9.458 11.057 1.00 95.31 135 ARG A N 1
ATOM 1089 C CA . ARG A 1 135 ? -3.072 -10.650 10.848 1.00 95.31 135 ARG A CA 1
ATOM 1090 C C . ARG A 1 135 ? -2.349 -11.993 11.037 1.00 95.31 135 ARG A C 1
ATOM 1092 O O . ARG A 1 135 ? -3.001 -13.029 11.216 1.00 95.31 135 ARG A O 1
ATOM 1099 N N . LEU A 1 136 ? -1.022 -12.017 10.935 1.00 93.69 136 LEU A N 1
ATOM 1100 C CA . LEU A 1 136 ? -0.208 -13.215 11.128 1.00 93.69 136 LEU A CA 1
ATOM 1101 C C . LEU A 1 136 ? 0.067 -13.482 12.611 1.00 93.69 136 LEU A C 1
ATOM 1103 O O . LEU A 1 136 ? -0.081 -14.635 13.027 1.00 93.69 136 LEU A O 1
ATOM 1107 N N . ASN A 1 137 ? 0.416 -12.449 13.389 1.00 93.06 137 ASN A N 1
ATOM 1108 C CA . ASN A 1 137 ? 0.922 -12.587 14.764 1.00 93.06 137 ASN A CA 1
ATOM 1109 C C . ASN A 1 137 ? 0.295 -11.652 15.827 1.00 93.06 137 ASN A C 1
ATOM 1111 O O . ASN A 1 137 ? 0.572 -11.837 17.010 1.00 93.06 137 ASN A O 1
ATOM 1115 N N . GLY A 1 138 ? -0.544 -10.684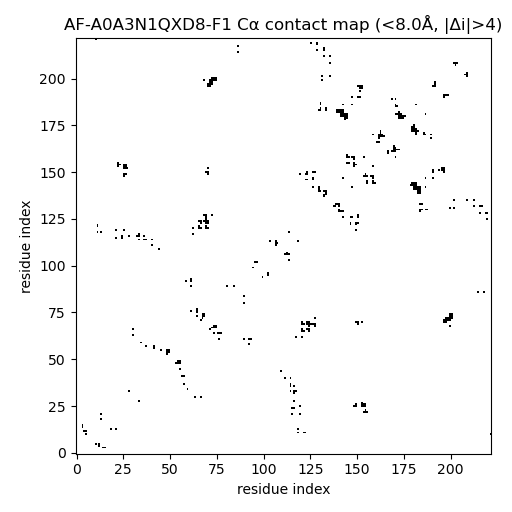 15.446 1.00 92.69 138 GLY A N 1
ATOM 1116 C CA . GLY A 1 138 ? -1.137 -9.700 16.359 1.00 92.69 138 GLY A CA 1
ATOM 1117 C C . GLY A 1 138 ? -0.283 -8.456 16.647 1.00 92.69 138 GLY A C 1
ATOM 1118 O O . GLY A 1 138 ? -0.586 -7.749 17.608 1.00 92.69 138 GLY A O 1
ATOM 1119 N N . ASP A 1 139 ? 0.761 -8.175 15.855 1.00 86.69 139 ASP A N 1
ATOM 1120 C CA . ASP A 1 139 ? 1.646 -7.016 16.047 1.00 86.69 139 ASP A CA 1
ATOM 1121 C C . ASP A 1 139 ? 0.882 -5.689 16.166 1.00 86.69 139 ASP A C 1
ATOM 1123 O O . ASP A 1 139 ? -0.065 -5.409 15.425 1.00 86.69 139 ASP A O 1
ATOM 1127 N N . SER A 1 140 ? 1.344 -4.821 17.072 1.00 86.00 140 SER A N 1
ATOM 1128 C CA . SER A 1 140 ? 0.755 -3.503 17.341 1.00 86.00 140 SER A CA 1
ATOM 1129 C C . SER A 1 140 ? 1.124 -2.463 16.274 1.00 86.00 140 SER A C 1
ATOM 1131 O O . SER A 1 140 ? 1.686 -1.407 16.572 1.00 86.00 140 SER A O 1
ATOM 1133 N N . GLU A 1 141 ? 0.830 -2.789 15.023 1.00 90.75 141 GLU A N 1
ATOM 1134 C CA . GLU A 1 141 ? 1.132 -1.982 13.850 1.00 90.75 141 GLU A CA 1
ATOM 1135 C C . GLU A 1 141 ? 0.230 -0.754 13.717 1.00 90.75 141 GLU A C 1
ATOM 1137 O O . GLU A 1 141 ? -0.915 -0.725 14.186 1.00 90.75 141 GLU A O 1
ATOM 1142 N N . VAL A 1 142 ? 0.744 0.270 13.032 1.00 91.94 142 VAL A N 1
ATOM 1143 C CA . VAL A 1 142 ? 0.002 1.505 12.744 1.00 91.94 142 VAL A CA 1
ATOM 1144 C C . VAL A 1 142 ? 0.134 1.912 11.281 1.00 91.94 142 VAL A C 1
ATOM 1146 O O . VAL A 1 142 ? 1.192 1.791 10.663 1.00 91.94 142 VAL A O 1
ATOM 1149 N N . LEU A 1 143 ? -0.966 2.421 10.734 1.00 92.62 143 LEU A N 1
ATOM 1150 C CA . LEU A 1 143 ? -1.070 2.943 9.380 1.00 92.62 143 LEU A CA 1
ATOM 1151 C C . LEU A 1 143 ? -1.469 4.420 9.404 1.00 92.62 143 LEU A C 1
ATOM 1153 O O . LEU A 1 143 ? -2.178 4.896 10.295 1.00 92.62 143 LEU A O 1
ATOM 1157 N N . THR A 1 144 ? -1.038 5.159 8.392 1.00 91.81 144 THR A N 1
ATOM 1158 C CA . THR A 1 144 ? -1.461 6.535 8.144 1.00 91.81 144 THR A CA 1
ATOM 1159 C C . THR A 1 144 ? -2.769 6.577 7.350 1.00 91.81 144 THR A C 1
ATOM 1161 O O . THR A 1 144 ? -3.161 5.636 6.658 1.00 91.81 144 THR A O 1
ATOM 1164 N N . ILE A 1 145 ? -3.436 7.733 7.389 1.00 93.00 145 ILE A N 1
ATOM 1165 C CA . ILE A 1 145 ? -4.617 8.024 6.559 1.00 93.00 145 ILE A CA 1
ATOM 1166 C C . ILE A 1 145 ? -4.340 7.788 5.057 1.00 93.00 145 ILE A C 1
ATOM 1168 O O . ILE A 1 145 ? -5.227 7.335 4.336 1.00 93.00 145 ILE A O 1
ATOM 1172 N N . GLN A 1 146 ? -3.123 8.085 4.584 1.00 90.12 146 GLN A N 1
ATOM 1173 C CA . GLN A 1 146 ? -2.737 7.968 3.172 1.00 90.12 146 GLN A CA 1
ATOM 1174 C C . GLN A 1 146 ? -2.533 6.507 2.743 1.00 90.12 146 GLN A C 1
ATOM 1176 O O . GLN A 1 146 ? -2.930 6.115 1.648 1.00 90.12 146 GLN A O 1
ATOM 1181 N N . GLU A 1 147 ? -1.982 5.681 3.626 1.00 92.31 147 GLU A N 1
ATOM 1182 C CA . GLU A 1 147 ? -1.811 4.240 3.410 1.00 92.31 147 GLU A CA 1
ATOM 1183 C C . GLU A 1 147 ? -3.160 3.522 3.337 1.00 92.31 147 GLU A C 1
ATOM 1185 O O . GLU A 1 147 ? -3.403 2.725 2.433 1.00 92.31 147 GLU A O 1
ATOM 1190 N N . ILE A 1 148 ? -4.095 3.875 4.221 1.00 95.25 148 ILE A N 1
ATOM 1191 C CA . ILE A 1 148 ? -5.464 3.345 4.166 1.00 95.25 148 ILE A CA 1
ATOM 1192 C C . ILE A 1 148 ? -6.202 3.853 2.920 1.00 95.25 148 ILE A C 1
ATOM 1194 O O . ILE A 1 148 ? -6.974 3.100 2.326 1.00 95.25 148 ILE A O 1
ATOM 1198 N N . ALA A 1 149 ? -5.932 5.082 2.462 1.00 93.88 149 ALA A N 1
ATOM 1199 C CA . ALA A 1 149 ? -6.468 5.592 1.199 1.00 93.88 149 ALA A CA 1
ATOM 1200 C C . ALA A 1 149 ? -5.992 4.755 -0.001 1.00 93.88 149 ALA A C 1
ATOM 1202 O O . ALA A 1 149 ? -6.812 4.373 -0.836 1.00 93.88 149 ALA A O 1
ATOM 1203 N N . LEU A 1 150 ? -4.708 4.383 -0.039 1.00 92.69 150 LEU A N 1
ATOM 1204 C CA . LEU A 1 150 ? -4.147 3.477 -1.047 1.00 92.69 150 LEU A CA 1
ATOM 1205 C C . LEU A 1 150 ? -4.794 2.093 -1.016 1.00 92.69 150 LEU A C 1
ATOM 1207 O O . LEU A 1 150 ? -5.320 1.647 -2.037 1.00 92.69 150 LEU A O 1
ATOM 1211 N N . LEU A 1 151 ? -4.805 1.433 0.146 1.00 95.25 151 LEU A N 1
ATOM 1212 C CA . LEU A 1 151 ? -5.367 0.085 0.289 1.00 95.25 151 LEU A CA 1
ATOM 1213 C C . LEU A 1 151 ? -6.866 0.046 -0.054 1.00 95.25 151 LEU A C 1
ATOM 1215 O O . LEU A 1 151 ? -7.335 -0.917 -0.660 1.00 95.25 151 LEU A O 1
ATOM 1219 N N . ALA A 1 152 ? -7.612 1.102 0.278 1.00 95.69 152 ALA A N 1
ATOM 1220 C CA . ALA A 1 152 ? -9.027 1.241 -0.064 1.00 95.69 152 ALA A CA 1
ATOM 1221 C C . ALA A 1 152 ? -9.284 1.710 -1.512 1.00 95.69 152 ALA A C 1
ATOM 1223 O O . ALA A 1 152 ? -10.440 1.724 -1.937 1.00 95.69 152 ALA A O 1
ATOM 1224 N N . ARG A 1 153 ? -8.248 2.126 -2.260 1.00 94.81 153 ARG A N 1
ATOM 1225 C CA . ARG A 1 153 ? -8.348 2.839 -3.553 1.00 94.81 153 ARG A CA 1
ATOM 1226 C C . ARG A 1 153 ? -9.257 4.081 -3.478 1.00 94.81 153 ARG A C 1
ATOM 1228 O O . ARG A 1 153 ? -10.073 4.347 -4.361 1.00 94.81 153 ARG A O 1
ATOM 1235 N N . MET A 1 154 ? -9.131 4.844 -2.394 1.00 94.25 154 MET A N 1
ATOM 1236 C CA . MET A 1 154 ? -9.899 6.058 -2.094 1.00 94.25 154 MET A CA 1
ATOM 1237 C C . MET A 1 154 ? -8.985 7.293 -2.054 1.00 94.25 154 MET A C 1
ATOM 1239 O O . MET A 1 154 ? -7.766 7.178 -2.036 1.00 94.25 154 MET A O 1
ATOM 1243 N N . LYS A 1 155 ? -9.579 8.492 -2.030 1.00 93.00 155 LYS A N 1
ATOM 1244 C CA . LYS A 1 155 ? -8.843 9.744 -1.778 1.00 93.00 155 LYS A CA 1
ATOM 1245 C C . LYS A 1 155 ? -8.561 9.897 -0.287 1.00 93.00 155 LYS A C 1
ATOM 1247 O O . LYS A 1 155 ? -9.429 9.557 0.523 1.00 93.00 155 LYS A O 1
ATOM 1252 N N . GLU A 1 156 ? -7.442 10.515 0.080 1.00 92.12 156 GLU A N 1
ATOM 1253 C CA . GLU A 1 156 ? -7.072 10.817 1.470 1.00 92.12 156 GLU A CA 1
ATOM 1254 C C . GLU A 1 156 ? -8.210 11.556 2.201 1.00 92.12 156 GLU A C 1
ATOM 1256 O O . GLU A 1 156 ? -8.584 11.198 3.319 1.00 92.12 156 GLU A O 1
ATOM 1261 N N . LEU A 1 157 ? -8.851 12.527 1.536 1.00 92.19 157 LEU A N 1
ATOM 1262 C CA . LEU A 1 157 ? -9.999 13.266 2.078 1.00 92.19 157 LEU A CA 1
ATOM 1263 C C . LEU A 1 157 ? -11.193 12.361 2.438 1.00 92.19 157 LEU A C 1
ATOM 1265 O O . LEU A 1 157 ? -11.877 12.607 3.428 1.00 92.19 157 LEU A O 1
ATOM 1269 N N . SER A 1 158 ? -11.446 11.300 1.669 1.00 94.00 158 SER A N 1
ATOM 1270 C CA . SER A 1 158 ? -12.531 10.358 1.969 1.00 94.00 158 SER A CA 1
ATOM 1271 C C . SER A 1 158 ? -12.237 9.528 3.220 1.00 94.00 158 SER A C 1
ATOM 1273 O O . SER A 1 158 ? -13.156 9.257 3.990 1.00 94.00 158 SER A O 1
ATOM 1275 N N . ILE A 1 159 ? -10.967 9.186 3.461 1.00 95.44 159 ILE A N 1
ATOM 1276 C CA . ILE A 1 159 ? -10.530 8.502 4.687 1.00 95.44 159 ILE A CA 1
ATOM 1277 C C . ILE A 1 159 ? -10.591 9.454 5.889 1.00 95.44 159 ILE A C 1
ATOM 1279 O O . ILE A 1 159 ? -11.096 9.073 6.942 1.00 95.44 159 ILE A O 1
ATOM 1283 N N . ARG A 1 160 ? -10.189 10.725 5.728 1.00 94.38 160 ARG A N 1
ATOM 1284 C CA . ARG A 1 160 ? -10.357 11.764 6.767 1.00 94.38 160 ARG A CA 1
ATOM 1285 C C . ARG A 1 160 ? -11.818 11.939 7.180 1.00 94.38 160 ARG A C 1
ATOM 1287 O O . ARG A 1 160 ? -12.100 12.033 8.369 1.00 94.38 160 ARG A O 1
ATOM 1294 N N . ASN A 1 161 ? -12.739 11.940 6.216 1.00 95.56 161 ASN A N 1
ATOM 1295 C CA . ASN A 1 161 ? -14.174 12.014 6.493 1.00 95.56 161 ASN A CA 1
ATOM 1296 C C . ASN A 1 161 ? -14.691 10.743 7.185 1.00 95.56 161 ASN A C 1
ATOM 1298 O O . ASN A 1 161 ? -15.531 10.837 8.074 1.00 95.56 161 ASN A O 1
ATOM 1302 N N . ALA A 1 162 ? -14.179 9.563 6.823 1.00 96.31 162 ALA A N 1
ATOM 1303 C CA . ALA A 1 162 ? -14.514 8.320 7.516 1.00 96.31 162 ALA A CA 1
ATOM 1304 C C . ALA A 1 162 ? -13.995 8.289 8.964 1.00 96.31 162 ALA A C 1
ATOM 1306 O O . ALA A 1 162 ? -14.637 7.681 9.814 1.00 96.31 162 ALA A O 1
ATOM 1307 N N . ALA A 1 163 ? -12.884 8.972 9.253 1.00 95.75 163 ALA A N 1
ATOM 1308 C CA . ALA A 1 163 ? -12.330 9.142 10.596 1.00 95.75 163 ALA A CA 1
ATOM 1309 C C . ALA A 1 163 ? -13.018 10.242 11.434 1.00 95.75 163 ALA A C 1
ATOM 1311 O O . ALA A 1 163 ? -12.634 10.479 12.580 1.00 95.75 163 ALA A O 1
ATOM 1312 N N . ALA A 1 164 ? -14.037 10.921 10.896 1.00 94.25 164 ALA A N 1
ATOM 1313 C CA . ALA A 1 164 ? -14.859 11.837 11.679 1.00 94.25 164 ALA A CA 1
ATOM 1314 C C . ALA A 1 164 ? -15.806 11.046 12.612 1.00 94.25 164 ALA A C 1
ATOM 1316 O O . ALA A 1 164 ? -16.450 10.103 12.145 1.00 94.25 164 ALA A O 1
ATOM 1317 N N . PRO A 1 165 ? -15.991 11.452 13.887 1.00 92.38 165 PRO A N 1
ATOM 1318 C CA . PRO A 1 165 ? -16.897 10.769 14.822 1.00 92.38 165 PRO A CA 1
ATOM 1319 C C . PRO A 1 165 ? -18.367 10.695 14.375 1.00 92.38 165 PRO A C 1
ATOM 1321 O O . PRO A 1 165 ? -19.127 9.889 14.897 1.00 92.38 165 PRO A O 1
ATOM 1324 N N . SER A 1 166 ? -18.777 11.535 13.420 1.00 94.00 166 SER A N 1
ATOM 1325 C CA . SER A 1 166 ? -20.119 11.558 12.824 1.00 94.00 166 SER A CA 1
ATOM 1326 C C . SER A 1 166 ? -20.309 10.591 11.644 1.00 94.00 166 SER A C 1
ATOM 1328 O O . SER A 1 166 ? -21.398 10.532 11.073 1.00 94.00 166 SER A O 1
ATOM 1330 N N . SER A 1 167 ? -19.272 9.846 11.248 1.00 93.44 167 SER A N 1
ATOM 1331 C CA . SER A 1 167 ? -19.359 8.802 10.220 1.00 93.44 167 SER A CA 1
ATOM 1332 C C . SER A 1 167 ? -20.239 7.635 10.688 1.00 93.44 167 SER A C 1
ATOM 1334 O O . SER A 1 167 ? -20.149 7.206 11.833 1.00 93.44 167 SER A O 1
ATOM 1336 N N . THR A 1 168 ? -21.046 7.055 9.790 1.00 90.44 168 THR A N 1
ATOM 1337 C CA . THR A 1 168 ? -21.879 5.862 10.070 1.00 90.44 168 THR A CA 1
ATOM 1338 C C . THR A 1 168 ? -21.051 4.631 10.456 1.00 90.44 168 THR A C 1
ATOM 1340 O O . THR A 1 168 ? -21.529 3.725 11.132 1.00 90.44 168 THR A O 1
ATOM 1343 N N . THR A 1 169 ? -19.799 4.578 10.009 1.00 90.81 169 THR A N 1
ATOM 1344 C CA . THR A 1 169 ? -18.820 3.579 10.439 1.00 90.81 169 THR A CA 1
ATOM 1345 C C . THR A 1 169 ? -17.508 4.329 10.621 1.00 90.81 169 THR A C 1
ATOM 1347 O O . THR A 1 169 ? -16.757 4.476 9.644 1.00 90.81 169 THR A O 1
ATOM 1350 N N . PRO A 1 170 ? -17.282 4.907 11.814 1.00 92.88 170 PRO A N 1
ATOM 1351 C CA . PRO A 1 170 ? -16.101 5.707 12.059 1.00 92.88 170 PRO A CA 1
ATOM 1352 C C . PRO A 1 170 ? -14.847 4.837 11.957 1.00 92.88 170 PRO A C 1
ATOM 1354 O O . PRO A 1 170 ? -14.883 3.626 12.198 1.00 92.88 170 PRO A O 1
ATOM 1357 N N . LEU A 1 171 ? -13.774 5.486 11.520 1.00 96.94 171 LEU A N 1
ATOM 1358 C CA . LEU A 1 171 ? -12.421 4.959 11.452 1.00 96.94 171 LEU A CA 1
ATOM 1359 C C . LEU A 1 171 ? -11.633 5.552 12.622 1.00 96.94 171 LEU A C 1
ATOM 1361 O O . LEU A 1 171 ? -11.287 6.736 12.602 1.00 96.94 171 LEU A O 1
ATOM 1365 N N . GLU A 1 172 ? -11.410 4.766 13.669 1.00 97.25 172 GLU A N 1
ATOM 1366 C CA . GLU A 1 172 ? -10.775 5.246 14.893 1.00 97.25 172 GLU A CA 1
ATOM 1367 C C . GLU A 1 172 ? -9.323 5.645 14.620 1.00 97.25 172 GLU A C 1
ATOM 1369 O O . GLU A 1 172 ? -8.478 4.835 14.242 1.00 97.25 172 GLU A O 1
ATOM 1374 N N . SER A 1 173 ? -9.026 6.929 14.818 1.00 96.12 173 SER A N 1
ATOM 1375 C CA . SER A 1 173 ? -7.689 7.483 14.620 1.00 96.12 173 SER A CA 1
ATOM 1376 C C . SER A 1 173 ? -7.204 8.202 15.870 1.00 96.12 173 SER A C 1
ATOM 1378 O O . SER A 1 173 ? -7.967 8.852 16.586 1.00 96.12 173 SER A O 1
ATOM 1380 N N . SER A 1 174 ? -5.906 8.096 16.124 1.00 94.69 174 SER A N 1
ATOM 1381 C CA . SER A 1 174 ? -5.207 8.796 17.197 1.00 94.69 174 SER A CA 1
ATOM 1382 C C . SER A 1 174 ? -4.139 9.721 16.611 1.00 94.69 174 SER A C 1
ATOM 1384 O O . SER A 1 174 ? -3.974 9.816 15.389 1.00 94.69 174 SER A O 1
ATOM 1386 N N . LYS A 1 175 ? -3.433 10.460 17.475 1.00 92.56 175 LYS A N 1
ATOM 1387 C CA . LYS A 1 175 ? -2.322 11.320 17.060 1.00 92.56 175 LYS A CA 1
ATOM 1388 C C . LYS A 1 175 ? -1.008 10.871 17.679 1.00 92.56 175 LYS A C 1
ATOM 1390 O O . LYS A 1 175 ? -0.896 10.830 18.899 1.00 92.56 175 LYS A O 1
ATOM 1395 N N . ILE A 1 176 ? -0.007 10.638 16.834 1.00 85.38 176 ILE A N 1
ATOM 1396 C CA . ILE A 1 176 ? 1.399 10.470 17.226 1.00 85.38 176 ILE A CA 1
ATOM 1397 C C . ILE A 1 176 ? 2.208 11.521 16.466 1.00 85.38 176 ILE A C 1
ATOM 1399 O O . ILE A 1 176 ? 2.040 11.672 15.259 1.00 85.38 176 ILE A O 1
ATOM 1403 N N . ASP A 1 177 ? 3.023 12.302 17.178 1.00 83.88 177 ASP A N 1
ATOM 1404 C CA . ASP A 1 177 ? 3.902 13.350 16.625 1.00 83.88 177 ASP A CA 1
ATOM 1405 C C . ASP A 1 177 ? 3.206 14.330 15.648 1.00 83.88 177 ASP A C 1
ATOM 1407 O O . ASP A 1 177 ? 3.784 14.838 14.688 1.00 83.88 177 ASP A O 1
ATOM 1411 N N . GLY A 1 178 ? 1.918 14.606 15.885 1.00 81.44 178 GLY A N 1
ATOM 1412 C CA . GLY A 1 178 ? 1.105 15.498 15.052 1.00 81.44 178 GLY A CA 1
ATOM 1413 C C . GLY A 1 178 ? 0.606 14.896 13.728 1.00 81.44 178 GLY A C 1
ATOM 1414 O O . GLY A 1 178 ? 0.062 15.640 12.904 1.00 81.44 178 GLY A O 1
ATOM 1415 N N . LEU A 1 179 ? 0.760 13.585 13.524 1.00 82.06 179 LEU A N 1
ATOM 1416 C CA . LEU A 1 179 ? 0.142 12.803 12.450 1.00 82.06 179 LEU A CA 1
ATOM 1417 C C . LEU A 1 179 ? -1.133 12.111 12.931 1.00 82.06 179 LEU A C 1
ATOM 1419 O O . LEU A 1 179 ? -1.178 11.650 14.066 1.00 82.06 179 LEU A O 1
ATOM 1423 N N . SER A 1 180 ? -2.127 11.968 12.053 1.00 89.19 180 SER A N 1
ATOM 1424 C CA . SER A 1 180 ? -3.247 11.044 12.270 1.00 89.19 180 SER A CA 1
ATOM 1425 C C . SER A 1 180 ? -2.830 9.629 11.874 1.00 89.19 180 SER A C 1
ATOM 1427 O O . SER A 1 180 ? -2.509 9.394 10.706 1.00 89.19 180 SER A O 1
ATOM 1429 N N . ILE A 1 181 ? -2.863 8.715 12.840 1.00 93.25 181 ILE A N 1
ATOM 1430 C CA . ILE A 1 181 ? -2.540 7.294 12.677 1.00 93.25 181 ILE A CA 1
ATOM 1431 C C . ILE A 1 181 ? -3.711 6.422 13.131 1.00 93.25 181 ILE A C 1
ATOM 1433 O O . ILE A 1 181 ? -4.547 6.850 13.928 1.00 93.25 181 ILE A O 1
ATOM 1437 N N . ILE A 1 182 ? -3.775 5.206 12.607 1.00 95.62 182 ILE A N 1
ATOM 1438 C CA . ILE A 1 182 ? -4.838 4.222 12.818 1.00 95.62 182 ILE A CA 1
ATOM 1439 C C . ILE A 1 182 ? -4.160 2.882 13.115 1.00 95.62 182 ILE A C 1
ATOM 1441 O O . ILE A 1 182 ? -3.181 2.535 12.459 1.00 95.62 182 ILE A O 1
ATOM 1445 N N . LYS A 1 183 ? -4.641 2.132 14.111 1.00 96.38 183 LYS A N 1
ATOM 1446 C CA . LYS A 1 183 ? -4.089 0.804 14.435 1.00 96.38 183 LYS A CA 1
ATOM 1447 C C . LYS A 1 183 ? -4.381 -0.191 13.310 1.00 96.38 183 LYS A C 1
ATOM 1449 O O . LYS A 1 183 ? -5.446 -0.111 12.704 1.00 96.38 183 LYS A O 1
ATOM 1454 N N . ALA A 1 184 ? -3.500 -1.161 13.078 1.00 96.56 184 ALA A N 1
ATOM 1455 C CA . ALA A 1 184 ? -3.706 -2.187 12.053 1.00 96.56 184 ALA A CA 1
ATOM 1456 C C . ALA A 1 184 ? -4.992 -3.007 12.266 1.00 96.56 184 ALA A C 1
ATOM 1458 O O . ALA A 1 184 ? -5.716 -3.233 11.305 1.00 96.56 184 ALA A O 1
ATOM 1459 N N . GLU A 1 185 ? -5.337 -3.342 13.512 1.00 97.38 185 GLU A N 1
ATOM 1460 C CA . GLU A 1 185 ? -6.619 -3.962 13.893 1.00 97.38 185 GLU A CA 1
ATOM 1461 C C . GLU A 1 185 ? -7.838 -3.182 13.376 1.00 97.38 185 GLU A C 1
ATOM 1463 O O . GLU A 1 185 ? -8.726 -3.724 12.715 1.00 97.38 185 GLU A O 1
ATOM 1468 N N . GLU A 1 186 ? -7.850 -1.877 13.636 1.00 97.81 186 GLU A N 1
ATOM 1469 C CA . GLU A 1 186 ? -8.927 -0.978 13.238 1.00 97.81 186 GLU A CA 1
ATOM 1470 C C . GLU A 1 186 ? -8.947 -0.751 11.718 1.00 97.81 186 GLU A C 1
ATOM 1472 O O . GLU A 1 186 ? -10.011 -0.745 11.092 1.00 97.81 186 GLU A O 1
ATOM 1477 N N . ALA A 1 187 ? -7.767 -0.614 11.107 1.00 97.81 187 ALA A N 1
ATOM 1478 C CA . ALA A 1 187 ? -7.625 -0.534 9.661 1.00 97.81 187 ALA A CA 1
ATOM 1479 C C . ALA A 1 187 ? -8.176 -1.798 8.987 1.00 97.81 187 ALA A C 1
ATOM 1481 O O . ALA A 1 187 ? -8.907 -1.679 8.006 1.00 97.81 187 ALA A O 1
ATOM 1482 N N . ASP A 1 188 ? -7.885 -2.989 9.519 1.00 97.81 188 ASP A N 1
ATOM 1483 C CA . ASP A 1 188 ? -8.345 -4.260 8.960 1.00 97.81 188 ASP A CA 1
ATOM 1484 C C . ASP A 1 188 ? -9.866 -4.392 9.043 1.00 97.81 188 ASP A C 1
ATOM 1486 O O . ASP A 1 188 ? -10.532 -4.591 8.022 1.00 97.81 188 ASP A O 1
ATOM 1490 N N . ARG A 1 189 ? -10.431 -4.166 10.239 1.00 97.38 189 ARG A N 1
ATOM 1491 C CA . ARG A 1 189 ? -11.883 -4.130 10.478 1.00 97.38 189 ARG A CA 1
ATOM 1492 C C . ARG A 1 189 ? -12.586 -3.189 9.500 1.00 97.38 189 ARG A C 1
ATOM 1494 O O . ARG A 1 189 ? -13.611 -3.542 8.915 1.00 97.38 189 ARG A O 1
ATOM 1501 N N . TRP A 1 190 ? -12.054 -1.980 9.326 1.00 97.88 190 TRP A N 1
ATOM 1502 C CA . TRP A 1 190 ? -12.668 -0.964 8.477 1.00 97.88 190 TRP A CA 1
ATOM 1503 C C . TRP A 1 190 ? -12.507 -1.261 6.982 1.00 97.88 190 TRP A C 1
ATOM 1505 O O . TRP A 1 190 ? -13.456 -1.044 6.222 1.00 97.88 190 TRP A O 1
ATOM 1515 N N . LEU A 1 191 ? -11.342 -1.764 6.554 1.00 97.62 191 LEU A N 1
ATOM 1516 C CA . LEU A 1 191 ? -11.047 -2.135 5.165 1.00 97.62 191 LEU A CA 1
ATOM 1517 C C . LEU A 1 191 ? -11.851 -3.360 4.718 1.00 97.62 191 LEU A C 1
ATOM 1519 O O . LEU A 1 191 ? -12.347 -3.367 3.592 1.00 97.62 191 LEU A O 1
ATOM 1523 N N . ALA A 1 192 ? -12.065 -4.348 5.592 1.00 96.94 192 ALA A N 1
ATOM 1524 C CA . ALA A 1 192 ? -12.889 -5.527 5.307 1.00 96.94 192 ALA A CA 1
ATOM 1525 C C . ALA A 1 192 ? -14.325 -5.170 4.868 1.00 96.94 192 ALA A C 1
ATOM 1527 O O . ALA A 1 192 ? -14.925 -5.884 4.066 1.00 96.94 192 ALA A O 1
ATOM 1528 N N . GLY A 1 193 ? -14.861 -4.032 5.327 1.00 95.69 193 GLY A N 1
ATOM 1529 C CA . GLY A 1 193 ? -16.159 -3.500 4.901 1.00 95.69 193 GLY A CA 1
ATOM 1530 C C . GLY A 1 193 ? -16.152 -2.692 3.591 1.00 95.69 193 GLY A C 1
ATOM 1531 O O . GLY A 1 193 ? -17.196 -2.158 3.208 1.00 95.69 193 GLY A O 1
ATOM 1532 N N . ARG A 1 194 ? -15.011 -2.527 2.902 1.00 95.00 194 ARG A N 1
ATOM 1533 C CA . ARG A 1 194 ? -14.890 -1.642 1.726 1.00 95.00 194 ARG A CA 1
ATOM 1534 C C . ARG A 1 194 ? -15.021 -2.394 0.407 1.00 95.00 194 ARG A C 1
ATOM 1536 O O . ARG A 1 194 ? -14.266 -3.308 0.091 1.00 95.00 194 ARG A O 1
ATOM 1543 N N . ARG A 1 195 ? -15.941 -1.921 -0.438 1.00 92.19 195 ARG A N 1
ATOM 1544 C CA . ARG A 1 195 ? -16.102 -2.405 -1.814 1.00 92.19 195 ARG A CA 1
ATOM 1545 C C . ARG A 1 195 ? -14.800 -2.226 -2.601 1.00 92.19 195 ARG A C 1
ATOM 1547 O O . ARG A 1 195 ? -14.365 -1.102 -2.815 1.00 92.19 195 ARG A O 1
ATOM 1554 N N . GLY A 1 196 ? -14.246 -3.332 -3.094 1.00 88.56 196 GLY A N 1
ATOM 1555 C CA . GLY A 1 196 ? -13.033 -3.347 -3.919 1.00 88.56 196 GLY A CA 1
ATOM 1556 C C . GLY A 1 196 ? -11.740 -3.589 -3.139 1.00 88.56 196 GLY A C 1
ATOM 1557 O O . GLY A 1 196 ? -10.737 -3.931 -3.763 1.00 88.56 196 GLY A O 1
ATOM 1558 N N . TYR A 1 197 ? -11.766 -3.503 -1.805 1.00 96.25 197 TYR A N 1
ATOM 1559 C CA . TYR A 1 197 ? -10.673 -4.015 -0.987 1.00 96.25 197 TYR A CA 1
ATOM 1560 C C . TYR A 1 197 ? -10.647 -5.545 -1.068 1.00 96.25 197 TYR A C 1
ATOM 1562 O O . TYR A 1 197 ? -11.679 -6.210 -0.960 1.00 96.25 197 TYR A O 1
ATOM 1570 N N . LYS A 1 198 ? -9.452 -6.102 -1.260 1.00 95.69 198 LYS A N 1
ATOM 1571 C CA . LYS A 1 198 ? -9.187 -7.537 -1.185 1.00 95.69 198 LYS A CA 1
ATOM 1572 C C . LYS A 1 198 ? -8.208 -7.767 -0.043 1.00 95.69 198 LYS A C 1
ATOM 1574 O O . LYS A 1 198 ? -7.116 -7.199 -0.030 1.00 95.69 198 LYS A O 1
ATOM 1579 N N . ALA A 1 199 ? -8.627 -8.569 0.928 1.00 96.38 199 ALA A N 1
ATOM 1580 C CA . ALA A 1 199 ? -7.747 -9.077 1.965 1.00 96.38 199 ALA A CA 1
ATOM 1581 C C . ALA A 1 199 ? -6.792 -10.116 1.364 1.00 96.38 199 ALA A C 1
ATOM 1583 O O . ALA A 1 199 ? -7.223 -10.951 0.568 1.00 96.38 199 ALA A O 1
ATOM 1584 N N . THR A 1 200 ? -5.528 -10.097 1.786 1.00 95.69 200 THR A N 1
ATOM 1585 C CA . THR A 1 200 ? -4.582 -11.175 1.484 1.00 95.69 200 THR A CA 1
ATOM 1586 C C . THR A 1 200 ? -5.103 -12.510 1.994 1.00 95.69 200 THR A C 1
ATOM 1588 O O . THR A 1 200 ? -5.567 -12.606 3.132 1.00 95.69 200 THR A O 1
ATOM 1591 N N . LYS A 1 201 ? -5.018 -13.543 1.153 1.00 92.25 201 LYS A N 1
ATOM 1592 C CA . LYS A 1 201 ? -5.279 -14.927 1.556 1.00 92.25 201 LYS A CA 1
ATOM 1593 C C . LYS A 1 201 ? -4.035 -15.473 2.247 1.00 92.25 201 LYS A C 1
ATOM 1595 O O . LYS A 1 201 ? -3.131 -15.970 1.588 1.00 92.25 201 LYS A O 1
ATOM 1600 N N . LEU A 1 202 ? -3.970 -15.307 3.563 1.00 90.75 202 LEU A N 1
ATOM 1601 C CA . LEU A 1 202 ? -2.863 -15.824 4.363 1.00 90.75 202 LEU A CA 1
ATOM 1602 C C . LEU A 1 202 ? -2.939 -17.358 4.465 1.00 90.75 202 LEU A C 1
ATOM 1604 O O . LEU A 1 202 ? -4.050 -17.893 4.482 1.00 90.75 202 LEU A O 1
ATOM 1608 N N . PRO A 1 203 ? -1.799 -18.063 4.583 1.00 89.19 203 PRO A N 1
ATOM 1609 C CA . PRO A 1 203 ? -1.796 -19.499 4.827 1.00 89.19 203 PRO A CA 1
ATOM 1610 C C . PRO A 1 203 ? -2.546 -19.876 6.114 1.00 89.19 203 PRO A C 1
ATOM 1612 O O . PRO A 1 203 ? -2.511 -19.150 7.116 1.00 89.19 203 PRO A O 1
ATOM 1615 N N . GLU A 1 204 ? -3.196 -21.038 6.087 1.00 89.12 204 GLU A N 1
ATOM 1616 C CA . GLU A 1 204 ? -3.821 -21.653 7.266 1.00 89.12 204 GLU A CA 1
ATOM 1617 C C . GLU A 1 204 ? -2.794 -22.446 8.093 1.00 89.12 204 GLU A C 1
ATOM 1619 O O . GLU A 1 204 ? -2.846 -22.441 9.321 1.00 89.12 204 GLU A O 1
ATOM 1624 N N . GLU A 1 205 ? -1.822 -23.086 7.434 1.00 89.25 205 GLU A N 1
ATOM 1625 C CA . GLU A 1 205 ? -0.791 -23.886 8.096 1.00 89.25 205 GLU A CA 1
ATOM 1626 C C . GLU A 1 205 ? 0.220 -23.013 8.854 1.00 89.25 205 GLU A C 1
ATOM 1628 O O . GLU A 1 205 ? 0.828 -22.098 8.296 1.00 89.25 205 GLU A O 1
ATOM 1633 N N . GLN A 1 206 ? 0.460 -23.343 10.126 1.00 89.44 206 GLN A N 1
ATOM 1634 C CA . GLN A 1 206 ? 1.329 -22.568 11.013 1.00 89.44 206 GLN A CA 1
ATOM 1635 C C . GLN A 1 206 ? 2.776 -22.428 10.504 1.00 89.44 206 GLN A C 1
ATOM 1637 O O . GLN A 1 206 ? 3.371 -21.368 10.688 1.00 89.44 206 GLN A O 1
ATOM 1642 N N . ALA A 1 207 ? 3.330 -23.451 9.844 1.00 85.75 207 ALA A N 1
ATOM 1643 C CA . ALA A 1 207 ? 4.673 -23.390 9.262 1.00 85.75 207 ALA A CA 1
ATOM 1644 C C . ALA A 1 207 ? 4.744 -22.354 8.125 1.00 85.75 207 ALA A C 1
ATOM 1646 O O . ALA A 1 207 ? 5.560 -21.436 8.176 1.00 85.75 207 ALA A O 1
ATOM 1647 N N . ALA A 1 208 ? 3.815 -22.424 7.166 1.00 83.38 208 ALA A N 1
ATOM 1648 C CA . ALA A 1 208 ? 3.710 -21.459 6.071 1.00 83.38 208 ALA A CA 1
ATOM 1649 C C . ALA A 1 208 ? 3.395 -20.031 6.564 1.00 83.38 208 ALA A C 1
ATOM 1651 O O . ALA A 1 208 ? 3.877 -19.054 5.991 1.00 83.38 208 ALA A O 1
ATOM 1652 N N . ARG A 1 209 ? 2.632 -19.882 7.659 1.00 88.56 209 ARG A N 1
ATOM 1653 C CA . ARG A 1 209 ? 2.413 -18.581 8.326 1.00 88.56 209 ARG A CA 1
ATOM 1654 C C . ARG A 1 209 ? 3.701 -18.003 8.909 1.00 88.56 209 ARG A C 1
ATOM 1656 O O . ARG A 1 209 ? 3.924 -16.803 8.780 1.00 88.56 209 ARG A O 1
ATOM 1663 N N . GLN A 1 210 ? 4.532 -18.827 9.549 1.00 86.94 210 GLN A N 1
ATOM 1664 C CA . GLN A 1 210 ? 5.820 -18.403 10.111 1.00 86.94 210 GLN A CA 1
ATOM 1665 C C . GLN A 1 210 ? 6.833 -18.049 9.020 1.00 86.94 210 GLN A C 1
ATOM 1667 O O . GLN A 1 210 ? 7.525 -17.040 9.145 1.00 86.94 210 GLN A O 1
ATOM 1672 N N . GLU A 1 211 ? 6.879 -18.823 7.936 1.00 84.19 211 GLU A N 1
ATOM 1673 C CA . GLU A 1 211 ? 7.703 -18.516 6.765 1.00 84.19 211 GLU A CA 1
ATOM 1674 C C . GLU A 1 211 ? 7.279 -17.188 6.123 1.00 84.19 211 GLU A C 1
ATOM 1676 O O . GLU A 1 211 ? 8.104 -16.284 5.995 1.00 84.19 211 GLU A O 1
ATOM 1681 N N . LEU A 1 212 ? 5.985 -17.010 5.822 1.00 85.06 212 LEU A N 1
ATOM 1682 C CA . LEU A 1 212 ? 5.466 -15.748 5.287 1.00 85.06 212 LEU A CA 1
ATOM 1683 C C . LEU A 1 212 ? 5.736 -14.574 6.236 1.00 85.06 212 LEU A C 1
ATOM 1685 O O . LEU A 1 212 ? 6.138 -13.508 5.777 1.00 85.06 212 LEU A O 1
ATOM 1689 N N . PHE A 1 213 ? 5.565 -14.755 7.549 1.00 87.56 213 PHE A N 1
ATOM 1690 C CA . PHE A 1 213 ? 5.909 -13.716 8.517 1.00 87.56 213 PHE A CA 1
ATOM 1691 C C . PHE A 1 213 ? 7.394 -13.342 8.437 1.00 87.56 213 PHE A C 1
ATOM 1693 O O . PHE A 1 213 ? 7.701 -12.159 8.351 1.00 87.56 213 PHE A O 1
ATOM 1700 N N . SER A 1 214 ? 8.308 -14.318 8.380 1.00 84.19 214 SER A N 1
ATOM 1701 C CA . SER A 1 214 ? 9.748 -14.057 8.245 1.00 84.19 214 SER A CA 1
ATOM 1702 C C . SER A 1 214 ? 10.108 -13.333 6.942 1.00 84.19 214 SER A C 1
ATOM 1704 O O . SER A 1 214 ? 11.035 -12.525 6.940 1.00 84.19 214 SER A O 1
ATOM 1706 N N . VAL A 1 215 ? 9.392 -13.605 5.845 1.00 81.88 215 VAL A N 1
ATOM 1707 C CA . VAL A 1 215 ? 9.547 -12.883 4.570 1.00 81.88 215 VAL A CA 1
ATOM 1708 C C . VAL A 1 215 ? 9.093 -11.429 4.716 1.00 81.88 215 VAL A C 1
ATOM 1710 O O . VAL A 1 215 ? 9.809 -10.522 4.305 1.00 81.88 215 VAL A O 1
ATOM 1713 N N . LEU A 1 216 ? 7.920 -11.199 5.313 1.00 82.69 216 LEU A N 1
ATOM 1714 C CA . LEU A 1 216 ? 7.348 -9.861 5.486 1.00 82.69 216 LEU A CA 1
ATOM 1715 C C . LEU A 1 216 ? 8.125 -9.011 6.502 1.00 82.69 216 LEU A C 1
ATOM 1717 O O . LEU A 1 216 ? 8.282 -7.811 6.296 1.00 82.69 216 LEU A O 1
ATOM 1721 N N . ASP A 1 217 ? 8.639 -9.620 7.571 1.00 81.69 217 ASP A N 1
ATOM 1722 C CA . ASP A 1 217 ? 9.470 -8.965 8.588 1.00 81.69 217 ASP A CA 1
ATOM 1723 C C . ASP A 1 217 ? 10.763 -8.401 7.977 1.00 81.69 217 ASP A C 1
ATOM 1725 O O . ASP A 1 217 ? 11.139 -7.257 8.236 1.00 81.69 217 ASP A O 1
ATOM 1729 N N . SER A 1 218 ? 11.378 -9.141 7.046 1.00 77.25 218 SER A N 1
ATOM 1730 C CA . SER A 1 218 ? 12.580 -8.693 6.335 1.00 77.25 218 SER A CA 1
ATOM 1731 C C . SER A 1 218 ? 12.337 -7.521 5.368 1.00 77.25 218 SER A C 1
ATOM 1733 O O . SER A 1 218 ? 13.305 -6.994 4.821 1.00 77.25 218 SER A O 1
ATOM 1735 N N . TRP A 1 219 ? 11.084 -7.118 5.118 1.00 72.38 219 TRP A N 1
ATOM 1736 C CA . TRP A 1 219 ? 10.739 -5.959 4.277 1.00 72.38 219 TRP A CA 1
ATOM 1737 C C . TRP A 1 219 ? 10.540 -4.674 5.096 1.00 72.38 219 TRP A C 1
ATOM 1739 O O . TRP A 1 219 ? 10.439 -3.599 4.515 1.00 72.38 219 TRP A O 1
ATOM 1749 N N . VAL A 1 220 ? 10.474 -4.766 6.430 1.00 64.31 220 VAL A N 1
ATOM 1750 C CA . VAL A 1 220 ? 10.199 -3.626 7.333 1.00 64.31 220 VAL A CA 1
ATOM 1751 C C . VAL A 1 220 ? 11.452 -2.786 7.622 1.00 64.31 220 VAL A C 1
ATOM 1753 O O . VAL A 1 220 ? 11.348 -1.651 8.077 1.00 64.31 220 VAL A O 1
ATOM 1756 N N . PHE A 1 221 ? 12.639 -3.320 7.325 1.00 48.34 221 PHE A N 1
ATOM 1757 C CA . PHE A 1 221 ? 13.937 -2.666 7.530 1.00 48.34 221 PHE A CA 1
ATOM 1758 C C . PHE A 1 221 ? 14.465 -1.925 6.280 1.00 48.34 221 PHE A C 1
ATOM 1760 O O . PHE A 1 221 ? 15.674 -1.720 6.161 1.00 48.34 221 PHE A O 1
ATOM 1767 N N . LEU A 1 222 ? 13.569 -1.553 5.354 1.00 45.06 222 LEU A N 1
ATOM 1768 C CA . LEU A 1 222 ? 13.837 -0.825 4.103 1.00 45.06 222 LEU A CA 1
ATOM 1769 C C . LEU A 1 222 ? 13.207 0.579 4.122 1.00 45.06 222 LEU A C 1
ATOM 1771 O O . LEU A 1 222 ? 13.882 1.510 3.630 1.00 45.06 222 LEU A O 1
#

Nearest PDB structures (foldseek):
  8fi3-assembly1_B  TM=3.628E-01  e=4.691E+00  Klebsiella pneumoniae

pLDDT: mean 76.78, std 19.74, range [38.09, 97.88]

Foldseek 3Di:
DPPDPPDPQDDLPPDPVCQVVLLVCLLPPDLVVVVVLQVVVCVQCVVVCVVPPVPPGQPSLLLVCLCCCLAVLDCVSVVVCPVVCPLVNSCVSVVVVCCPVVVVVVCVVRVNDPDSSSSLSVLSSLLSLQLLLCVLPNDFGKDALVNLCNLLSHGSVVSVVLCDPPHPRHQPWDDDPRGTMGTSVSSCVVLVPHDSRHHHPQDPDNVSSVVVSVSSVVVNVD

Sequence (222 aa):
MEKQRETKWGHLAIPHGMRKDFDKLATKLTYEAVDRELSEVEDRIGAFLDGTFSNARFNRKAIQGLYEYGFNGSLTMIEQFHPSIRVERFLESFIGVSDINKHIEIYQDFDVGPSLGVIAIINAVAARVRLDRFRLNGDSEVLTIQEIALLARMKELSIRNAAAPSSTTPLESSKIDGLSIIKAEEADRWLAGRRGYKATKLPEEQAARQELFSVLDSWVFL